Protein AF-0000000081974648 (afdb_homodimer)

Organism: Neovison vison (NCBI:txid452646)

Structure (mmCIF, N/CA/C/O backbone):
data_AF-0000000081974648-model_v1
#
loop_
_entity.id
_entity.type
_entity.pdbx_description
1 polymer Interleukin-11
#
loop_
_atom_site.group_PDB
_atom_site.id
_atom_site.type_symbol
_atom_site.label_atom_id
_atom_site.label_alt_id
_atom_site.label_comp_id
_atom_site.label_asym_id
_atom_site.label_entity_id
_atom_site.label_seq_id
_atom_site.pdbx_PDB_ins_code
_atom_site.Cartn_x
_atom_site.Cartn_y
_atom_site.Cartn_z
_atom_site.occupancy
_atom_site.B_iso_or_equiv
_atom_site.auth_seq_id
_atom_site.auth_comp_id
_atom_site.auth_asym_id
_atom_site.auth_atom_id
_atom_site.pdbx_PDB_model_num
ATOM 1 N N . MET A 1 1 ? -17.984 -25.859 6.559 1 29.23 1 MET A N 1
ATOM 2 C CA . MET A 1 1 ? -17.828 -25.078 5.34 1 29.23 1 MET A CA 1
ATOM 3 C C . MET A 1 1 ? -16.391 -25.141 4.828 1 29.23 1 MET A C 1
ATOM 5 O O . MET A 1 1 ? -15.445 -25 5.602 1 29.23 1 MET A O 1
ATOM 9 N N . SER A 1 2 ? -16.016 -25.656 3.754 1 32.78 2 SER A N 1
ATOM 10 C CA . SER A 1 2 ? -14.695 -26.031 3.273 1 32.78 2 SER A CA 1
ATOM 11 C C . SER A 1 2 ? -13.828 -24.797 3.051 1 32.78 2 SER A C 1
ATOM 13 O O . SER A 1 2 ? -14.344 -23.688 2.893 1 32.78 2 SER A O 1
ATOM 15 N N . ALA A 1 3 ? -12.547 -24.984 3.395 1 42.16 3 ALA A N 1
ATOM 16 C CA . ALA A 1 3 ? -11.586 -23.938 3.076 1 42.16 3 ALA A CA 1
ATOM 17 C C . ALA A 1 3 ? -11.859 -23.328 1.704 1 42.16 3 ALA A C 1
ATOM 19 O O . ALA A 1 3 ? -11.711 -22.125 1.511 1 42.16 3 ALA A O 1
ATOM 20 N N . GLY A 1 4 ? -12.305 -24.078 0.762 1 43.78 4 GLY A N 1
ATOM 21 C CA . GLY A 1 4 ? -12.773 -23.672 -0.554 1 43.78 4 GLY A CA 1
ATOM 22 C C . GLY A 1 4 ? -13.938 -22.703 -0.501 1 43.78 4 GLY A C 1
ATOM 23 O O . GLY A 1 4 ? -14.008 -21.766 -1.296 1 43.78 4 GLY A O 1
ATOM 24 N N . ALA A 1 5 ? -14.867 -23.156 0.298 1 47.41 5 ALA A N 1
ATOM 25 C CA . ALA A 1 5 ? -16.109 -22.391 0.454 1 47.41 5 ALA A CA 1
ATOM 26 C C . ALA A 1 5 ? -15.836 -21.047 1.115 1 47.41 5 ALA A C 1
ATOM 28 O O . ALA A 1 5 ? -16.391 -20.016 0.701 1 47.41 5 ALA A O 1
ATOM 29 N N . LEU A 1 6 ? -15.094 -21.016 2.174 1 45.75 6 LEU A N 1
ATOM 30 C CA . LEU A 1 6 ? -14.688 -19.781 2.848 1 45.75 6 LEU A CA 1
ATOM 31 C C . LEU A 1 6 ? -13.812 -18.922 1.939 1 45.75 6 LEU A C 1
ATOM 33 O O . LEU A 1 6 ? -13.844 -17.703 2.012 1 45.75 6 LEU A O 1
ATOM 37 N N . GLY A 1 7 ? -12.93 -19.625 1.046 1 50.66 7 GLY A N 1
ATOM 38 C CA . GLY A 1 7 ? -12.094 -19.047 0.01 1 50.66 7 GLY A CA 1
ATOM 39 C C . GLY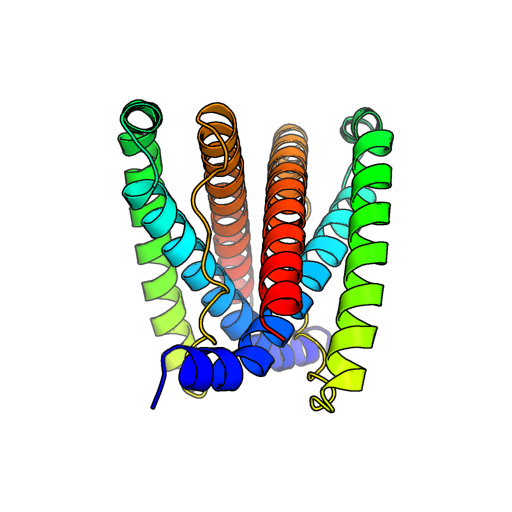 A 1 7 ? -12.883 -18.312 -1.054 1 50.66 7 GLY A C 1
ATOM 40 O O . GLY A 1 7 ? -12.484 -17.234 -1.501 1 50.66 7 GLY A O 1
ATOM 41 N N . ALA A 1 8 ? -13.938 -19.062 -1.44 1 53.38 8 ALA A N 1
ATOM 42 C CA . ALA A 1 8 ? -14.883 -18.531 -2.416 1 53.38 8 ALA A CA 1
ATOM 43 C C . ALA A 1 8 ? -15.633 -17.328 -1.853 1 53.38 8 ALA A C 1
ATOM 45 O O . ALA A 1 8 ? -15.953 -16.375 -2.586 1 53.38 8 ALA A O 1
ATOM 46 N N . LEU A 1 9 ? -16.109 -17.516 -0.583 1 53.91 9 LEU A N 1
ATOM 47 C CA . LEU A 1 9 ? -16.922 -16.484 0.032 1 53.91 9 LEU A CA 1
ATOM 48 C C . LEU A 1 9 ? -16.125 -15.203 0.243 1 53.91 9 LEU A C 1
ATOM 50 O O . LEU A 1 9 ? -16.688 -14.109 0.312 1 53.91 9 LEU A O 1
ATOM 54 N N . GLN A 1 10 ? -14.82 -15.562 0.129 1 66.88 10 GLN A N 1
ATOM 55 C CA . GLN A 1 10 ? -13.977 -14.422 0.463 1 66.88 10 GLN A CA 1
ATOM 56 C C . GLN A 1 10 ? -13.367 -13.805 -0.79 1 66.88 10 GLN A C 1
ATOM 58 O O . GLN A 1 10 ? -12.805 -12.703 -0.738 1 66.88 10 GLN A O 1
ATOM 63 N N . LEU A 1 11 ? -13.844 -14.43 -1.913 1 77.62 11 LEU A N 1
ATOM 64 C CA . LEU A 1 11 ? -13.172 -14.062 -3.154 1 77.62 11 LEU A CA 1
ATOM 65 C C . LEU A 1 11 ? -13.594 -12.672 -3.611 1 77.62 11 LEU A C 1
ATOM 67 O O . LEU A 1 11 ? -12.75 -11.844 -3.969 1 77.62 11 LEU A O 1
ATOM 71 N N . PRO A 1 12 ? -14.945 -12.383 -3.465 1 79.94 12 PRO A N 1
ATOM 72 C CA . PRO A 1 12 ? -15.328 -11.031 -3.873 1 79.94 12 PRO A CA 1
ATOM 73 C C . PRO A 1 12 ? -14.625 -9.945 -3.059 1 79.94 12 PRO A C 1
ATOM 75 O O . PRO A 1 12 ? -14.203 -8.93 -3.613 1 79.94 12 PRO A O 1
ATOM 78 N N . GLY A 1 13 ? -14.508 -10.211 -1.797 1 80.69 13 GLY A N 1
ATOM 79 C CA . GLY A 1 13 ? -13.82 -9.258 -0.943 1 80.69 13 GLY A CA 1
ATOM 80 C C . GLY A 1 13 ? -12.352 -9.102 -1.284 1 80.69 13 GLY A C 1
ATOM 81 O O . GLY A 1 13 ? -11.82 -7.988 -1.271 1 80.69 13 GLY A O 1
ATOM 82 N N . VAL A 1 14 ? -11.742 -10.156 -1.671 1 83 14 VAL A N 1
ATOM 83 C CA . VAL A 1 14 ? -10.32 -10.148 -2.004 1 83 14 VAL A CA 1
ATOM 84 C C . VAL A 1 14 ? -10.109 -9.414 -3.328 1 83 14 VAL A C 1
ATOM 86 O O . VAL A 1 14 ? -9.164 -8.633 -3.465 1 83 14 VAL A O 1
ATOM 89 N N . LEU A 1 15 ? -10.984 -9.664 -4.219 1 86.44 15 LEU A N 1
ATOM 90 C CA . LEU A 1 15 ? -10.852 -9.039 -5.531 1 86.44 15 LEU A CA 1
ATOM 91 C C . LEU A 1 15 ? -11.117 -7.543 -5.449 1 86.44 15 LEU A C 1
ATOM 93 O O . LEU A 1 15 ? -10.438 -6.75 -6.109 1 86.44 15 LEU A O 1
ATOM 97 N N . THR A 1 16 ? -11.977 -7.195 -4.613 1 85.5 16 THR A N 1
ATOM 98 C CA . THR A 1 16 ? -12.273 -5.781 -4.41 1 85.5 16 THR A CA 1
ATOM 99 C C . THR A 1 16 ? -11.109 -5.074 -3.73 1 85.5 16 THR A C 1
ATOM 101 O O . THR A 1 16 ? -10.758 -3.949 -4.098 1 85.5 16 THR A O 1
ATOM 104 N N . ARG A 1 17 ? -10.586 -5.766 -2.814 1 84.12 17 ARG A N 1
ATOM 105 C CA . ARG A 1 17 ? -9.43 -5.195 -2.135 1 84.12 17 ARG A CA 1
ATOM 106 C C . ARG A 1 17 ? -8.242 -5.066 -3.084 1 84.12 17 ARG A C 1
ATOM 108 O O . ARG A 1 17 ? -7.531 -4.062 -3.062 1 84.12 17 ARG A O 1
ATOM 115 N N . LEU A 1 18 ? -8.023 -6.039 -3.879 1 87 18 LEU A N 1
ATOM 116 C CA . LEU A 1 18 ? -6.941 -5.984 -4.852 1 87 18 LEU A CA 1
ATOM 117 C C . LEU A 1 18 ? -7.145 -4.828 -5.824 1 87 18 LEU A C 1
ATOM 119 O O . LEU A 1 18 ? -6.199 -4.102 -6.137 1 87 18 LEU A O 1
ATOM 123 N N . ARG A 1 19 ? -8.359 -4.676 -6.211 1 89.12 19 ARG A N 1
ATOM 124 C CA . ARG A 1 19 ? -8.656 -3.568 -7.109 1 89.12 19 ARG A CA 1
ATOM 125 C C . ARG A 1 19 ? -8.359 -2.229 -6.449 1 89.12 19 ARG A C 1
ATOM 127 O O . ARG A 1 19 ? -7.738 -1.354 -7.059 1 89.12 19 ARG A O 1
ATOM 134 N N . ALA A 1 20 ? -8.797 -2.117 -5.281 1 86.25 20 ALA A N 1
ATOM 135 C CA . ALA A 1 20 ? -8.562 -0.874 -4.551 1 86.25 20 ALA A CA 1
ATOM 136 C C . ALA A 1 20 ? -7.07 -0.611 -4.379 1 86.25 20 ALA A C 1
ATOM 138 O O . ALA A 1 20 ? -6.617 0.528 -4.512 1 86.25 20 ALA A O 1
ATOM 139 N N . ASP A 1 21 ? -6.367 -1.64 -4.07 1 86.5 21 ASP A N 1
ATOM 140 C CA . ASP A 1 21 ? -4.918 -1.509 -3.92 1 86.5 21 ASP A CA 1
ATOM 141 C C . ASP A 1 21 ? -4.266 -1.069 -5.227 1 86.5 21 ASP A C 1
ATOM 143 O O . ASP A 1 21 ? -3.414 -0.179 -5.234 1 86.5 21 ASP A O 1
ATOM 147 N N . LEU A 1 22 ? -4.684 -1.663 -6.297 1 91.88 22 LEU A N 1
ATOM 148 C CA . LEU A 1 22 ? -4.098 -1.33 -7.59 1 91.88 22 LEU A CA 1
ATOM 149 C C . LEU A 1 22 ? -4.43 0.106 -7.98 1 91.88 22 LEU A C 1
ATOM 151 O O . LEU A 1 22 ? -3.572 0.824 -8.5 1 91.88 22 LEU A O 1
ATOM 155 N N . PHE A 1 23 ? -5.633 0.537 -7.68 1 89.88 23 PHE A N 1
ATOM 156 C CA . PHE A 1 23 ? -5.996 1.918 -7.977 1 89.88 23 PHE A CA 1
ATOM 157 C C . PHE A 1 23 ? -5.23 2.883 -7.082 1 89.88 23 PHE A C 1
ATOM 159 O O . PHE A 1 23 ? -4.883 3.986 -7.504 1 89.88 23 PHE A O 1
ATOM 166 N N . SER A 1 24 ? -5.004 2.496 -5.852 1 87.88 24 SER A N 1
ATOM 167 C CA . SER A 1 24 ? -4.18 3.322 -4.977 1 87.88 24 SER A CA 1
ATOM 168 C C . SER A 1 24 ? -2.779 3.512 -5.551 1 87.88 24 SER A C 1
ATOM 170 O O . SER A 1 24 ? -2.244 4.621 -5.539 1 87.88 24 SER A O 1
ATOM 172 N N . TYR A 1 25 ? -2.207 2.416 -6.07 1 92.75 25 TYR A N 1
ATOM 173 C CA . 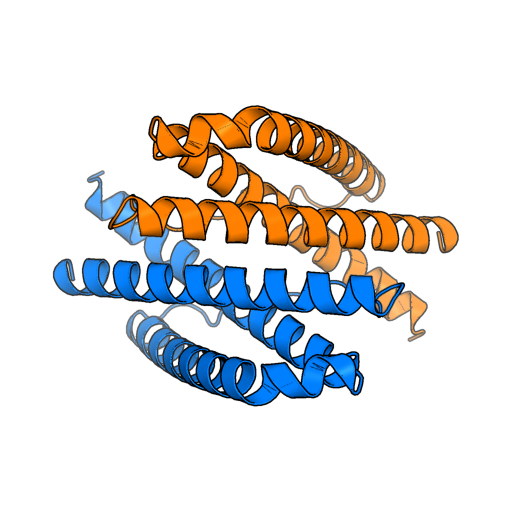TYR A 1 25 ? -0.885 2.521 -6.68 1 92.75 25 TYR A CA 1
ATOM 174 C C . TYR A 1 25 ? -0.929 3.389 -7.93 1 92.75 25 TYR A C 1
ATOM 176 O O . TYR A 1 25 ? 0.02 4.121 -8.219 1 92.75 25 TYR A O 1
ATOM 184 N N . LEU A 1 26 ? -1.975 3.305 -8.68 1 91.88 26 LEU A N 1
ATOM 185 C CA . LEU A 1 26 ? -2.117 4.16 -9.852 1 91.88 26 LEU A CA 1
ATOM 186 C C . LEU A 1 26 ? -2.08 5.633 -9.461 1 91.88 26 LEU A C 1
ATOM 188 O O . LEU A 1 26 ? -1.386 6.434 -10.094 1 91.88 26 LEU A O 1
ATOM 192 N N . ARG A 1 27 ? -2.779 5.895 -8.414 1 88.88 27 ARG A N 1
ATOM 193 C CA . ARG A 1 27 ? -2.791 7.266 -7.922 1 88.88 27 ARG A CA 1
ATOM 194 C C . ARG A 1 27 ? -1.402 7.691 -7.453 1 88.88 27 ARG A C 1
ATOM 196 O O . ARG A 1 27 ? -0.975 8.82 -7.707 1 88.88 27 ARG A O 1
ATOM 203 N N . HIS A 1 28 ? -0.729 6.812 -6.805 1 89.94 28 HIS A N 1
ATOM 204 C CA . HIS A 1 28 ? 0.604 7.117 -6.301 1 89.94 28 HIS A CA 1
ATOM 205 C C . HIS A 1 28 ? 1.589 7.34 -7.445 1 89.94 28 HIS A C 1
ATOM 207 O O . HIS A 1 28 ? 2.424 8.242 -7.383 1 89.94 28 HIS A O 1
ATOM 213 N N . VAL A 1 29 ? 1.538 6.52 -8.453 1 91.75 29 VAL A N 1
ATOM 214 C CA . VAL A 1 29 ? 2.42 6.668 -9.609 1 91.75 29 VAL A CA 1
ATOM 215 C C . VAL A 1 29 ? 2.15 8.008 -10.297 1 91.75 29 VAL A C 1
ATOM 217 O O . VAL A 1 29 ? 3.086 8.719 -10.672 1 91.75 29 VAL A O 1
ATOM 220 N N . GLN A 1 30 ? 0.873 8.359 -10.391 1 88.44 30 GLN A N 1
ATOM 221 C CA . GLN A 1 30 ? 0.509 9.641 -10.984 1 88.44 30 GLN A CA 1
ATOM 222 C C . GLN A 1 30 ? 1.019 10.805 -10.141 1 88.44 30 GLN A C 1
ATOM 224 O O . GLN A 1 30 ? 1.504 11.805 -10.68 1 88.44 30 GLN A O 1
ATOM 229 N N . TRP A 1 31 ? 0.845 10.648 -8.859 1 89.12 31 TRP A N 1
ATOM 230 C CA . TRP A 1 31 ? 1.349 11.648 -7.934 1 89.12 31 TRP A CA 1
ATOM 231 C C . TRP A 1 31 ? 2.857 11.82 -8.078 1 89.12 31 TRP A C 1
ATOM 233 O O . TRP A 1 31 ? 3.363 12.945 -8.109 1 89.12 31 TRP A O 1
ATOM 243 N N . LEU A 1 32 ? 3.6 10.727 -8.25 1 88.56 32 LEU A N 1
ATOM 244 C CA . LEU A 1 32 ? 5.051 10.773 -8.398 1 88.56 32 LEU A CA 1
ATOM 245 C C . LEU A 1 32 ? 5.441 11.5 -9.68 1 88.56 32 LEU A C 1
ATOM 247 O O . LEU A 1 32 ? 6.375 12.305 -9.68 1 88.56 32 LEU A O 1
ATOM 251 N N . ARG A 1 33 ? 4.711 11.203 -10.602 1 88.25 33 ARG A N 1
ATOM 252 C CA . ARG A 1 33 ? 5.02 11.828 -11.891 1 88.25 33 ARG A CA 1
ATOM 253 C C . ARG A 1 33 ? 4.785 13.328 -11.836 1 88.25 33 ARG A C 1
ATOM 255 O O . ARG A 1 33 ? 5.535 14.102 -12.438 1 88.25 33 ARG A O 1
ATOM 262 N N . ARG A 1 34 ? 3.777 13.664 -11.086 1 85.69 34 ARG A N 1
ATOM 263 C CA . ARG A 1 34 ? 3.436 15.078 -10.992 1 85.69 34 ARG A CA 1
ATOM 264 C C . ARG A 1 34 ? 4.387 15.805 -10.047 1 85.69 34 ARG A C 1
ATOM 266 O O . ARG A 1 34 ? 4.812 16.922 -10.328 1 85.69 34 ARG A O 1
ATOM 273 N N . ALA A 1 35 ? 4.66 15.148 -8.984 1 82.19 35 ALA A N 1
ATOM 274 C CA . ALA A 1 35 ? 5.438 15.797 -7.934 1 82.19 35 ALA A CA 1
ATOM 275 C C . ALA A 1 35 ? 6.934 15.609 -8.164 1 82.19 35 ALA A C 1
ATOM 277 O O . ALA A 1 35 ? 7.754 16.328 -7.59 1 82.19 35 ALA A O 1
ATOM 278 N N . GLY A 1 36 ? 7.102 14.57 -8.992 1 79.62 36 GLY A N 1
ATOM 279 C CA . GLY A 1 36 ? 8.508 14.242 -9.172 1 79.62 36 GLY A CA 1
ATOM 280 C C . GLY A 1 36 ? 9.227 15.219 -10.086 1 79.62 36 GLY A C 1
ATOM 281 O O . GLY A 1 36 ? 8.656 15.695 -11.07 1 79.62 36 GLY A O 1
ATOM 282 N N . GLY A 1 37 ? 10.133 15.953 -9.797 1 78.62 37 GLY A N 1
ATOM 283 C CA . GLY A 1 37 ? 11 16.828 -10.562 1 78.62 37 GLY A CA 1
ATOM 284 C C . GLY A 1 37 ? 12.055 16.078 -11.352 1 78.62 37 GLY A C 1
ATOM 285 O O . GLY A 1 37 ? 11.922 14.875 -11.594 1 78.62 37 GLY A O 1
ATOM 286 N N . PRO A 1 38 ? 12.969 16.734 -11.789 1 83.25 38 PRO A N 1
ATOM 287 C CA . PRO A 1 38 ? 14.062 16.203 -12.609 1 83.25 38 PRO A CA 1
ATOM 288 C C . PRO A 1 38 ? 14.734 14.984 -11.969 1 83.25 38 PRO A C 1
ATOM 290 O O . PRO A 1 38 ? 15.25 14.117 -12.672 1 83.25 38 PRO A O 1
ATOM 293 N N . SER A 1 39 ? 14.625 14.922 -10.656 1 82.44 39 SER A N 1
ATOM 294 C CA . SER A 1 39 ? 15.312 13.852 -9.93 1 82.44 39 SER A CA 1
ATOM 295 C C . SER A 1 39 ? 14.656 12.5 -10.195 1 82.44 39 SER A C 1
ATOM 297 O O . SER A 1 39 ? 15.289 11.453 -10.016 1 82.44 39 SER A O 1
ATOM 299 N N . LEU A 1 40 ? 13.484 12.508 -10.758 1 87.06 40 LEU A N 1
ATOM 300 C CA . LEU A 1 40 ? 12.773 11.25 -10.961 1 87.06 40 LEU A CA 1
ATOM 301 C C . LEU A 1 40 ? 12.758 10.859 -12.438 1 87.06 40 LEU A C 1
ATOM 303 O O . LEU A 1 40 ? 12.234 9.805 -12.797 1 87.06 40 LEU A O 1
ATOM 307 N N . ARG A 1 41 ? 13.352 11.688 -13.18 1 89.12 41 ARG A N 1
ATOM 308 C CA . ARG A 1 41 ? 13.391 11.406 -14.609 1 89.12 41 ARG A CA 1
ATOM 309 C C . ARG A 1 41 ? 14.062 10.062 -14.883 1 89.12 41 ARG A C 1
ATOM 311 O O . ARG A 1 41 ? 13.664 9.344 -15.805 1 89.12 41 ARG A O 1
ATOM 318 N N . THR A 1 42 ? 15.047 9.711 -14.07 1 90.19 42 THR A N 1
ATOM 319 C CA . THR A 1 42 ? 15.797 8.469 -14.266 1 90.19 42 THR A CA 1
ATOM 320 C C . THR A 1 42 ? 14.914 7.258 -13.969 1 90.19 42 THR A C 1
ATOM 322 O O . THR A 1 42 ? 15.227 6.145 -14.391 1 90.19 42 THR A O 1
ATOM 325 N N . LEU A 1 43 ? 13.797 7.434 -13.367 1 92.31 43 LEU A N 1
ATOM 326 C CA . LEU A 1 43 ? 12.938 6.328 -12.969 1 92.31 43 LEU A CA 1
ATOM 327 C C . LEU A 1 43 ? 11.789 6.148 -13.953 1 92.31 43 LEU A C 1
ATOM 329 O O . LEU A 1 43 ? 11.008 5.203 -13.836 1 92.31 43 LEU A O 1
ATOM 333 N N . GLU A 1 44 ? 11.758 6.988 -14.93 1 92.44 44 GLU A N 1
ATOM 334 C CA . GLU A 1 44 ? 10.609 7.027 -15.828 1 92.44 44 GLU A CA 1
ATOM 335 C C . GLU A 1 44 ? 10.453 5.703 -16.578 1 92.44 44 GLU A C 1
ATOM 337 O O . GLU A 1 44 ? 9.344 5.191 -16.719 1 92.44 44 GLU A O 1
ATOM 342 N N . PRO A 1 45 ? 11.586 5.105 -17.109 1 93.94 45 PRO A N 1
ATOM 343 C CA . PRO A 1 45 ? 11.406 3.82 -17.781 1 93.94 45 PRO A CA 1
ATOM 344 C C . PRO A 1 45 ? 10.812 2.75 -16.875 1 93.94 45 PRO A C 1
ATOM 346 O O . PRO A 1 45 ? 9.922 2.002 -17.281 1 93.94 45 PRO A O 1
ATOM 349 N N . GLU A 1 46 ? 11.266 2.691 -15.648 1 94.12 46 GLU A N 1
ATOM 350 C CA . GLU A 1 46 ? 10.75 1.725 -14.688 1 94.12 46 GLU A CA 1
ATOM 351 C C . GLU A 1 46 ? 9.297 2.023 -14.336 1 94.12 46 GLU A C 1
ATOM 353 O O . GLU A 1 46 ? 8.469 1.11 -14.258 1 94.12 46 GLU A O 1
ATOM 358 N N . LEU A 1 47 ? 8.992 3.227 -14.172 1 92.31 47 LEU A N 1
ATOM 359 C CA . LEU A 1 47 ? 7.629 3.656 -13.891 1 92.31 47 LEU A CA 1
ATOM 360 C C . LEU A 1 47 ? 6.691 3.27 -15.031 1 92.31 47 LEU A C 1
ATOM 362 O O . LEU A 1 47 ? 5.594 2.766 -14.789 1 92.31 47 LEU A O 1
ATOM 366 N N . GLY A 1 48 ? 7.156 3.533 -16.188 1 94.44 48 GLY A N 1
ATOM 367 C CA . GLY A 1 48 ? 6.367 3.186 -17.359 1 94.44 48 GLY A CA 1
ATOM 368 C C . GLY A 1 48 ? 6.102 1.697 -17.484 1 94.44 48 GLY A C 1
ATOM 369 O O . GLY A 1 48 ? 4.98 1.285 -17.781 1 94.44 48 GLY A O 1
ATOM 370 N N . ALA A 1 49 ? 7.09 0.87 -17.266 1 97.06 49 ALA A N 1
ATOM 371 C CA . ALA A 1 49 ? 6.945 -0.582 -17.359 1 97.06 49 ALA A CA 1
ATOM 372 C C . ALA A 1 49 ? 5.969 -1.097 -16.297 1 97.06 49 ALA A C 1
ATOM 374 O O . ALA A 1 49 ? 5.102 -1.919 -16.609 1 97.06 49 ALA A O 1
ATOM 375 N N . LEU A 1 50 ? 6.129 -0.563 -15.117 1 96.56 50 LEU A N 1
ATOM 376 C CA . LEU A 1 50 ? 5.266 -1.008 -14.031 1 96.56 50 LEU A CA 1
ATOM 377 C C . LEU A 1 50 ? 3.834 -0.534 -14.242 1 96.56 50 LEU A C 1
ATOM 379 O O . LEU A 1 50 ? 2.885 -1.256 -13.93 1 96.56 50 LEU A O 1
ATOM 383 N N . GLN A 1 51 ? 3.713 0.631 -14.758 1 95.69 51 GLN A N 1
ATOM 384 C CA . GLN A 1 51 ? 2.385 1.146 -15.07 1 95.69 51 GLN A CA 1
ATOM 385 C C . GLN A 1 51 ? 1.686 0.276 -16.109 1 95.69 51 GLN A C 1
ATOM 387 O O . GLN A 1 51 ? 0.486 0.012 -16 1 95.69 51 GLN A O 1
ATOM 392 N N . ALA A 1 52 ? 2.453 -0.081 -17.094 1 97.75 52 ALA A N 1
ATOM 393 C CA . ALA A 1 52 ? 1.883 -0.952 -18.109 1 97.75 52 ALA A CA 1
ATOM 394 C C . ALA A 1 52 ? 1.389 -2.262 -17.516 1 97.75 52 ALA A C 1
ATOM 396 O O . ALA A 1 52 ? 0.302 -2.738 -17.844 1 97.75 52 ALA A O 1
ATOM 397 N N . ARG A 1 53 ? 2.166 -2.848 -16.641 1 97.69 53 ARG A N 1
ATOM 398 C CA . ARG A 1 53 ? 1.784 -4.086 -15.961 1 97.69 53 ARG A CA 1
ATOM 399 C C . ARG A 1 53 ? 0.561 -3.871 -15.07 1 97.69 53 ARG A C 1
ATOM 401 O O . ARG A 1 53 ? -0.323 -4.727 -15.008 1 97.69 53 ARG A O 1
ATOM 408 N N . LEU A 1 54 ? 0.557 -2.797 -14.43 1 97.44 54 LEU A N 1
ATOM 409 C CA . LEU A 1 54 ? -0.563 -2.422 -13.57 1 97.44 54 LEU A CA 1
ATOM 410 C C . LEU A 1 54 ? -1.853 -2.312 -14.383 1 97.44 54 LEU A C 1
ATOM 412 O O . LEU A 1 54 ? -2.873 -2.896 -14.016 1 97.44 54 LEU A O 1
ATOM 416 N N . ASP A 1 55 ? -1.773 -1.635 -15.477 1 97 55 ASP A N 1
ATOM 417 C CA . ASP A 1 55 ? -2.934 -1.455 -16.344 1 97 55 ASP A CA 1
ATOM 418 C C . ASP A 1 55 ? -3.439 -2.797 -16.875 1 97 55 ASP A C 1
ATOM 420 O O . ASP A 1 55 ? -4.648 -3.037 -16.906 1 97 55 ASP A O 1
ATOM 424 N N . ARG A 1 56 ? -2.504 -3.582 -17.266 1 97.19 56 ARG A N 1
ATOM 425 C CA . ARG A 1 56 ? -2.871 -4.902 -17.781 1 97.19 56 ARG A CA 1
ATOM 426 C C . ARG A 1 56 ? -3.566 -5.723 -16.688 1 97.19 56 ARG A C 1
ATOM 428 O O . ARG A 1 56 ? -4.586 -6.363 -16.953 1 97.19 56 ARG A O 1
ATOM 435 N N . LEU A 1 57 ? -3.051 -5.684 -15.484 1 96.31 57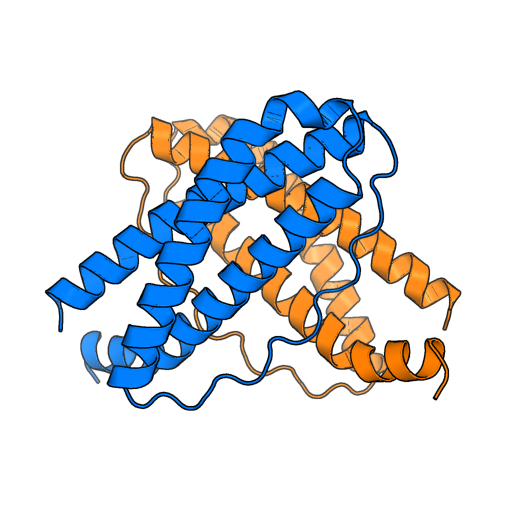 LEU A N 1
ATOM 436 C CA . LEU A 1 57 ? -3.637 -6.449 -14.391 1 96.31 57 LEU A CA 1
ATOM 437 C C . LEU A 1 57 ? -5.02 -5.914 -14.031 1 96.31 57 LEU A C 1
ATOM 439 O O . LEU A 1 57 ? -5.934 -6.688 -13.742 1 96.31 57 LEU A O 1
ATOM 443 N N . LEU A 1 58 ? -5.176 -4.609 -14.039 1 94.69 58 LEU A N 1
ATOM 444 C CA . LEU A 1 58 ? -6.469 -3.998 -13.75 1 94.69 58 LEU A CA 1
ATOM 445 C C . LEU A 1 58 ? -7.523 -4.441 -14.758 1 94.69 58 LEU A C 1
ATOM 447 O O . LEU A 1 58 ? -8.656 -4.738 -14.383 1 94.69 58 LEU A O 1
ATOM 451 N N . ARG A 1 59 ? -7.113 -4.465 -15.992 1 94.81 59 ARG A N 1
ATOM 452 C CA . ARG A 1 59 ? -8.031 -4.914 -17.031 1 94.81 59 ARG A CA 1
ATOM 453 C C . ARG A 1 59 ? -8.438 -6.367 -16.812 1 94.81 59 ARG A C 1
ATOM 455 O O . ARG A 1 59 ? -9.625 -6.707 -16.906 1 94.81 59 ARG A O 1
ATOM 462 N N . ARG A 1 60 ? -7.461 -7.219 -16.516 1 93.38 60 ARG A N 1
ATOM 463 C CA . ARG A 1 60 ? -7.73 -8.633 -16.266 1 93.38 60 ARG A CA 1
ATOM 464 C C . ARG A 1 60 ? -8.625 -8.805 -15.047 1 93.38 60 ARG A C 1
ATOM 466 O O . ARG A 1 60 ? -9.531 -9.641 -15.047 1 93.38 60 ARG A O 1
ATOM 473 N N . LEU A 1 61 ? -8.344 -8.078 -14.07 1 90.38 61 LEU A N 1
ATOM 474 C CA . LEU A 1 61 ? -9.133 -8.133 -12.844 1 90.38 61 LEU A CA 1
ATOM 475 C C . LEU A 1 61 ? -10.578 -7.711 -13.102 1 90.38 61 LEU A C 1
ATOM 477 O O . LEU A 1 61 ? -11.508 -8.336 -12.594 1 90.38 61 LEU A O 1
ATOM 481 N N . GLN A 1 62 ? -10.703 -6.664 -13.883 1 91.06 62 GLN A N 1
ATOM 482 C CA . GLN A 1 62 ? -12.031 -6.184 -14.234 1 91.06 62 GLN A CA 1
ATOM 483 C C . GLN A 1 62 ? -12.82 -7.246 -14.992 1 91.06 62 GLN A C 1
ATOM 485 O O . GLN A 1 62 ? -14.016 -7.434 -14.742 1 91.06 62 GLN A O 1
ATOM 490 N N . LEU A 1 63 ? -12.18 -7.883 -15.922 1 92.19 63 LEU A N 1
ATOM 491 C CA . LEU A 1 63 ? -12.828 -8.961 -16.672 1 92.19 63 LEU A CA 1
ATOM 492 C C . LEU A 1 63 ? -13.234 -10.094 -15.742 1 92.19 63 LEU A C 1
ATOM 494 O O . LEU A 1 63 ? -14.352 -10.609 -15.828 1 92.19 63 LEU A O 1
ATOM 498 N N . LEU A 1 64 ? -12.344 -10.484 -14.812 1 87.38 64 LEU A N 1
ATOM 499 C CA . LEU A 1 64 ? -12.625 -11.555 -13.867 1 87.38 64 LEU A CA 1
ATOM 500 C C . LEU A 1 64 ? -13.805 -11.188 -12.969 1 87.38 64 LEU A C 1
ATOM 502 O O . LEU A 1 64 ? -14.711 -12 -12.758 1 87.38 64 LEU A O 1
ATOM 506 N N . MET A 1 65 ? -13.781 -10.047 -12.5 1 88.88 65 MET A N 1
ATOM 507 C CA . MET A 1 65 ? -14.844 -9.602 -11.602 1 88.88 65 MET A CA 1
ATOM 508 C C . MET A 1 65 ? -16.188 -9.555 -12.336 1 88.88 65 MET A C 1
ATOM 510 O O . MET A 1 65 ? -17.234 -9.859 -11.75 1 88.88 65 MET A O 1
ATOM 514 N N . SER A 1 66 ? -16.203 -9.109 -13.594 1 90.44 66 SER A N 1
ATOM 515 C CA . SER A 1 66 ? -17.422 -9.102 -14.406 1 90.44 66 SER A CA 1
ATOM 516 C C . SER A 1 66 ? -17.953 -10.516 -14.617 1 90.44 66 SER A C 1
ATOM 518 O O . SER A 1 66 ? -19.156 -10.75 -14.547 1 90.44 66 SER A O 1
ATOM 520 N N . ARG A 1 67 ? -17.062 -11.453 -14.875 1 88 67 ARG A N 1
ATOM 521 C CA . ARG A 1 67 ? -17.438 -12.844 -15.086 1 88 67 ARG A CA 1
ATOM 522 C C . ARG A 1 67 ? -18.078 -13.43 -13.828 1 88 67 ARG A C 1
ATOM 524 O O . ARG A 1 67 ? -18.969 -14.281 -13.922 1 88 67 ARG A O 1
ATOM 531 N N . LEU A 1 68 ? -17.625 -13 -12.68 1 85.69 68 LEU A N 1
ATOM 532 C CA . LEU A 1 68 ? -18.141 -13.516 -11.414 1 85.69 68 LEU A CA 1
ATOM 533 C C . LEU A 1 68 ? -19.375 -12.742 -10.969 1 85.69 68 LEU A C 1
ATOM 535 O O . LEU A 1 68 ? -19.906 -13 -9.891 1 85.69 68 LEU A O 1
ATOM 539 N N . ALA A 1 69 ? -19.828 -11.773 -11.734 1 87.44 69 ALA A N 1
ATOM 540 C CA . ALA A 1 69 ? -21.031 -10.977 -11.477 1 87.44 69 ALA A CA 1
ATOM 541 C C . ALA A 1 69 ? -20.906 -10.242 -10.141 1 87.44 69 ALA A C 1
ATOM 543 O O . ALA A 1 69 ? -21.859 -10.219 -9.359 1 87.44 69 ALA A O 1
ATOM 544 N N . LEU A 1 70 ? -19.656 -9.922 -9.898 1 80.5 70 LEU A N 1
ATOM 545 C CA . LEU A 1 70 ? -19.484 -9.133 -8.68 1 80.5 70 LEU A CA 1
ATOM 546 C C . LEU A 1 70 ? -20.031 -7.719 -8.867 1 80.5 70 LEU A C 1
ATOM 548 O O . LEU A 1 70 ? -20.016 -7.18 -9.977 1 80.5 70 LEU A O 1
ATOM 552 N N . PRO A 1 71 ? -20.719 -7.324 -7.723 1 71.25 71 PRO A N 1
ATOM 553 C CA . PRO A 1 71 ? -21.219 -5.953 -7.859 1 71.25 71 PRO A CA 1
ATOM 554 C C . PRO A 1 71 ? -20.109 -4.953 -8.172 1 71.25 71 PRO A C 1
ATOM 556 O O . PRO A 1 71 ? -18.953 -5.172 -7.805 1 71.25 71 PRO A O 1
ATOM 559 N N . GLN A 1 72 ? -20.531 -4.059 -9.055 1 64.75 72 GLN A N 1
ATOM 560 C CA . GLN A 1 72 ? -19.562 -3.014 -9.359 1 64.75 72 GLN A CA 1
ATOM 561 C C . GLN A 1 72 ? -19.031 -2.363 -8.086 1 64.75 72 GLN A C 1
ATOM 563 O O . GLN A 1 72 ? -19.812 -1.96 -7.219 1 64.75 72 GLN A O 1
ATOM 568 N N . ALA A 1 73 ? -17.781 -2.738 -7.75 1 58.81 73 ALA A N 1
ATOM 569 C CA . ALA A 1 73 ? -17.203 -2.178 -6.535 1 58.81 73 ALA A CA 1
ATOM 570 C C . ALA A 1 73 ? -17.391 -0.665 -6.48 1 58.81 73 ALA A C 1
ATOM 572 O O . ALA A 1 73 ? -17.344 0.011 -7.508 1 58.81 73 ALA A O 1
ATOM 573 N N . PRO A 1 74 ? -17.938 -0.267 -5.312 1 57.47 74 PRO A N 1
ATOM 574 C CA . PRO A 1 74 ? -18 1.193 -5.223 1 57.47 74 PRO A CA 1
ATOM 575 C C . PRO A 1 74 ? -16.656 1.865 -5.5 1 57.47 74 PRO A C 1
ATOM 577 O O . PRO A 1 74 ? -15.609 1.252 -5.305 1 57.47 74 PRO A O 1
ATOM 580 N N . PRO A 1 75 ? -16.797 3.092 -6.184 1 56 75 PRO A N 1
ATOM 581 C CA . PRO A 1 75 ? -15.562 3.832 -6.426 1 56 75 PRO A CA 1
ATOM 582 C C . PRO A 1 75 ? -14.703 3.982 -5.168 1 56 75 PRO A C 1
ATOM 584 O O . PRO A 1 75 ? -15.242 4.125 -4.066 1 56 75 PRO A O 1
ATOM 587 N N . ASP A 1 76 ? -13.469 3.49 -5.328 1 56.72 76 ASP A N 1
ATOM 588 C CA . ASP A 1 76 ? -12.562 3.625 -4.188 1 56.72 76 ASP A CA 1
ATOM 589 C C . ASP A 1 76 ? -12.609 5.043 -3.621 1 56.72 76 ASP A C 1
ATOM 591 O O . ASP A 1 76 ? -12.625 6.02 -4.375 1 56.72 76 ASP A O 1
ATOM 595 N N . PRO A 1 77 ? -12.922 5.031 -2.314 1 56.03 77 PRO A N 1
ATOM 596 C CA . PRO A 1 77 ? -12.844 6.383 -1.755 1 56.03 77 PRO A CA 1
ATOM 597 C C . PRO A 1 77 ? -11.531 7.086 -2.098 1 56.03 77 PRO A C 1
ATOM 599 O O . PRO A 1 77 ? -10.508 6.43 -2.295 1 56.03 77 PRO A O 1
ATOM 602 N N . PRO A 1 78 ? -11.711 8.383 -2.371 1 55.44 78 PRO A N 1
ATOM 603 C CA . PRO A 1 78 ? -10.516 9.156 -2.707 1 55.44 78 PRO A CA 1
ATOM 604 C C . PRO A 1 78 ? -9.383 8.969 -1.696 1 55.44 78 PRO A C 1
ATOM 606 O O . PRO A 1 78 ? -9.641 8.906 -0.49 1 55.44 78 PRO A O 1
ATOM 609 N N . ALA A 1 79 ? -8.281 8.375 -2.148 1 60.28 79 ALA A N 1
ATOM 610 C CA . ALA A 1 79 ? -7.094 8.312 -1.308 1 60.28 79 ALA A CA 1
ATOM 611 C C . ALA A 1 79 ? -6.699 9.703 -0.81 1 60.28 79 ALA A C 1
ATOM 613 O O . ALA A 1 79 ? -6.961 10.703 -1.479 1 60.28 79 ALA A O 1
ATOM 614 N N . PRO A 1 80 ? -6.32 9.719 0.512 1 58.06 80 PRO A N 1
ATOM 615 C CA . PRO A 1 80 ? -5.871 11.031 0.981 1 58.06 80 PRO A CA 1
ATOM 616 C C . PRO A 1 80 ? -4.871 11.688 0.031 1 58.06 80 PRO A C 1
ATOM 618 O O . PRO A 1 80 ? -4.09 10.992 -0.625 1 58.06 80 PRO A O 1
ATOM 621 N N . PRO A 1 81 ? -5.184 12.961 -0.146 1 60.28 81 PRO A N 1
ATOM 622 C CA . PRO A 1 81 ? -4.238 13.688 -1.001 1 60.28 81 PRO A CA 1
ATOM 623 C C . PRO A 1 81 ? -2.783 13.469 -0.59 1 60.28 81 PRO A C 1
ATOM 625 O O . PRO A 1 81 ? -2.477 13.406 0.603 1 60.28 81 PRO A O 1
ATOM 628 N N . LEU A 1 82 ? -2.002 13.031 -1.546 1 73.19 82 LEU A N 1
ATOM 629 C CA . LEU A 1 82 ? -0.569 12.883 -1.317 1 73.19 82 LEU A CA 1
ATOM 630 C C . LEU A 1 82 ? 0.14 14.227 -1.425 1 73.19 82 LEU A C 1
ATOM 632 O O . LEU A 1 82 ? 0.047 14.898 -2.453 1 73.19 82 LEU A O 1
ATOM 636 N N . ALA A 1 83 ? 0.607 14.7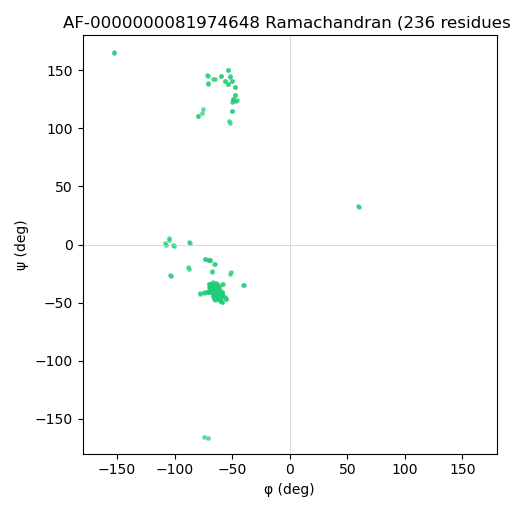03 -0.325 1 74.94 83 ALA A N 1
ATOM 637 C CA . ALA A 1 83 ? 1.357 15.953 -0.34 1 74.94 83 ALA A CA 1
ATOM 638 C C . ALA A 1 83 ? 2.721 15.766 -1 1 74.94 83 ALA A C 1
ATOM 640 O O . ALA A 1 83 ? 3.295 14.68 -0.957 1 74.94 83 ALA A O 1
ATOM 641 N N . PRO A 1 84 ? 3.078 16.844 -1.681 1 77 84 PRO A N 1
ATOM 642 C CA . PRO A 1 84 ? 4.426 16.734 -2.24 1 77 84 PRO A CA 1
ATOM 643 C C . PRO A 1 84 ? 5.477 16.375 -1.19 1 77 84 PRO A C 1
ATOM 645 O O . PRO A 1 84 ? 5.309 16.703 -0.011 1 77 84 PRO A O 1
ATOM 648 N N . PRO A 1 85 ? 6.453 15.703 -1.662 1 76.19 85 PRO A N 1
ATOM 649 C CA . PRO A 1 85 ? 7.531 15.391 -0.718 1 76.19 85 PRO A CA 1
ATOM 650 C C . PRO A 1 85 ? 8.18 16.641 -0.136 1 76.19 85 PRO A C 1
ATOM 652 O O . PRO A 1 85 ? 8.25 17.672 -0.808 1 76.19 85 PRO A O 1
ATOM 655 N N . ALA A 1 86 ? 8.531 16.484 1.075 1 75.88 86 ALA A N 1
ATOM 656 C CA . ALA A 1 86 ? 9.094 17.625 1.789 1 75.88 86 ALA A CA 1
ATOM 657 C C . ALA A 1 86 ? 10.453 18.016 1.209 1 75.88 86 ALA A C 1
ATOM 659 O O . ALA A 1 86 ? 10.906 19.156 1.387 1 75.88 86 ALA A O 1
ATOM 660 N N . SER A 1 87 ? 11.102 17.078 0.566 1 83.44 87 SER A N 1
ATOM 661 C CA . SER A 1 87 ? 12.422 17.312 0 1 83.44 87 SER A CA 1
ATOM 662 C C . SER A 1 87 ? 12.688 16.406 -1.199 1 83.44 87 SER A C 1
ATOM 664 O O . SER A 1 87 ? 11.922 15.469 -1.454 1 83.44 87 SER A O 1
ATOM 666 N N . ALA A 1 88 ? 13.773 16.828 -1.909 1 84 88 ALA A N 1
ATOM 667 C CA . ALA A 1 88 ? 14.172 15.984 -3.033 1 84 88 ALA A CA 1
ATOM 668 C C . ALA A 1 88 ? 14.445 14.555 -2.576 1 84 88 ALA A C 1
ATOM 670 O O . ALA A 1 88 ? 14.047 13.594 -3.244 1 84 88 ALA A O 1
ATOM 671 N N . TRP A 1 89 ? 15.156 14.453 -1.51 1 87.69 89 TRP A N 1
ATOM 672 C CA . TRP A 1 89 ? 15.469 13.141 -0.956 1 87.69 89 TRP A CA 1
ATOM 673 C C . TRP A 1 89 ? 14.195 12.406 -0.547 1 87.69 89 TRP A C 1
ATOM 675 O O . TRP A 1 89 ? 14.078 11.195 -0.756 1 87.69 89 TRP A O 1
ATOM 685 N N . GLY A 1 90 ? 13.258 13.203 -0.046 1 86.31 90 GLY A N 1
ATOM 686 C CA . GLY A 1 90 ? 11.953 12.641 0.285 1 86.31 90 GLY A CA 1
ATOM 687 C C . GLY A 1 90 ? 11.203 12.117 -0.925 1 86.31 90 GLY A C 1
ATOM 688 O O . GLY A 1 90 ? 10.539 11.086 -0.849 1 86.31 90 GLY A O 1
ATOM 689 N N . GLY A 1 91 ? 11.367 12.789 -1.964 1 88.19 91 GLY A N 1
ATOM 690 C CA . GLY A 1 91 ? 10.758 12.359 -3.209 1 88.19 91 GLY A CA 1
ATOM 691 C C . GLY A 1 91 ? 11.359 11.07 -3.75 1 88.19 91 GLY A C 1
ATOM 692 O O . GLY A 1 91 ? 10.641 10.195 -4.234 1 88.19 91 GLY A O 1
ATOM 693 N N . ILE A 1 92 ? 12.633 10.953 -3.6 1 89.88 92 ILE A N 1
ATOM 694 C CA . ILE A 1 92 ? 13.344 9.773 -4.074 1 89.88 92 ILE A CA 1
ATOM 695 C C . ILE A 1 92 ? 12.969 8.562 -3.215 1 89.88 92 ILE A C 1
ATOM 697 O O . ILE A 1 92 ? 12.711 7.48 -3.738 1 89.88 92 ILE A O 1
ATOM 701 N N . ARG A 1 93 ? 12.875 8.852 -2.01 1 88.19 93 ARG A N 1
ATOM 702 C CA . ARG A 1 93 ? 12.492 7.777 -1.098 1 88.19 93 ARG A CA 1
ATOM 703 C C . ARG A 1 93 ? 11.062 7.312 -1.371 1 88.19 93 ARG A C 1
ATOM 705 O O . ARG A 1 93 ? 10.781 6.109 -1.366 1 88.19 93 ARG A O 1
ATOM 712 N N . ALA A 1 94 ? 10.242 8.258 -1.62 1 91.5 94 ALA A N 1
ATOM 713 C CA . ALA A 1 94 ? 8.859 7.926 -1.958 1 91.5 94 ALA A CA 1
ATOM 714 C C . ALA A 1 94 ? 8.789 7.125 -3.258 1 91.5 94 ALA A C 1
ATOM 716 O O . ALA A 1 94 ? 8.031 6.16 -3.359 1 91.5 94 ALA A O 1
ATOM 717 N N . ALA A 1 95 ? 9.602 7.477 -4.156 1 93.19 95 ALA A N 1
ATOM 718 C CA . ALA A 1 95 ? 9.609 6.781 -5.441 1 93.19 95 ALA A CA 1
ATOM 719 C C . ALA A 1 95 ? 10.039 5.324 -5.273 1 93.19 95 ALA A C 1
ATOM 721 O O . ALA A 1 95 ? 9.391 4.418 -5.805 1 93.19 95 ALA A O 1
ATOM 722 N N . HIS A 1 96 ? 11.031 5.141 -4.539 1 91.69 96 HIS A N 1
ATOM 723 C CA . HIS A 1 96 ? 11.523 3.779 -4.344 1 91.69 96 HIS A CA 1
ATOM 724 C C . HIS A 1 96 ? 10.508 2.938 -3.578 1 91.69 96 HIS A C 1
ATOM 726 O O . HIS A 1 96 ? 10.312 1.759 -3.885 1 91.69 96 HIS A O 1
ATOM 732 N N . ALA A 1 97 ? 9.898 3.51 -2.621 1 93.62 97 ALA A N 1
ATOM 733 C CA . ALA A 1 97 ? 8.898 2.785 -1.848 1 93.62 97 ALA A CA 1
ATOM 734 C C . ALA A 1 97 ? 7.691 2.424 -2.715 1 93.62 97 ALA A C 1
ATOM 736 O O . ALA A 1 97 ? 7.207 1.292 -2.67 1 93.62 97 ALA A O 1
ATOM 737 N N . ILE A 1 98 ? 7.227 3.328 -3.486 1 93.75 98 ILE A N 1
ATOM 738 C CA . ILE A 1 98 ? 6.062 3.113 -4.336 1 93.75 98 ILE A CA 1
ATOM 739 C C . ILE A 1 98 ? 6.379 2.064 -5.395 1 93.75 98 ILE A C 1
ATOM 741 O O . ILE A 1 98 ? 5.609 1.124 -5.602 1 93.75 98 ILE A O 1
ATOM 745 N N . LEU A 1 99 ? 7.551 2.197 -6.004 1 95 99 LEU A N 1
ATOM 746 C CA . LEU A 1 99 ? 7.934 1.259 -7.055 1 95 99 LEU A CA 1
ATOM 747 C C . LEU A 1 99 ? 8.148 -0.138 -6.48 1 95 99 LEU A C 1
ATOM 749 O O . LEU A 1 99 ? 7.695 -1.128 -7.062 1 95 99 LEU A O 1
ATOM 753 N N . GLY A 1 100 ? 8.828 -0.146 -5.367 1 93.69 100 GLY A N 1
ATOM 754 C CA . GLY A 1 100 ? 9.008 -1.431 -4.707 1 93.69 100 GLY A CA 1
ATOM 755 C C . GLY A 1 100 ? 7.703 -2.084 -4.305 1 93.69 100 GLY A C 1
ATOM 756 O O . GLY A 1 100 ? 7.5 -3.277 -4.539 1 93.69 100 GLY A O 1
ATOM 757 N N . GLY A 1 101 ? 6.848 -1.339 -3.713 1 93.75 101 GLY A N 1
ATOM 758 C CA . GLY A 1 101 ? 5.543 -1.854 -3.326 1 93.75 101 GLY A CA 1
ATOM 759 C C . GLY A 1 101 ? 4.707 -2.303 -4.508 1 93.75 101 GLY A C 1
ATOM 760 O O . GLY A 1 101 ? 4.043 -3.34 -4.445 1 93.75 101 GLY A O 1
ATOM 761 N N . LEU A 1 102 ? 4.762 -1.521 -5.5 1 95.12 102 LEU A N 1
ATOM 762 C CA . LEU A 1 102 ? 4.012 -1.872 -6.699 1 95.12 102 LEU A CA 1
ATOM 763 C C . LEU A 1 102 ? 4.527 -3.174 -7.305 1 95.12 102 LEU A C 1
ATOM 765 O O . LEU A 1 102 ? 3.742 -4.051 -7.664 1 95.12 102 LEU A O 1
ATOM 769 N N . HIS A 1 103 ? 5.84 -3.277 -7.422 1 94.06 103 HIS A N 1
ATOM 770 C CA . HIS A 1 103 ? 6.43 -4.508 -7.93 1 94.06 103 HIS A CA 1
ATOM 771 C C . HIS A 1 103 ? 5.973 -5.715 -7.117 1 94.06 103 HIS A C 1
ATOM 773 O O . HIS A 1 103 ? 5.531 -6.719 -7.684 1 94.06 103 HIS A O 1
ATOM 779 N N . LEU A 1 104 ? 6.016 -5.617 -5.863 1 89.88 104 LEU A N 1
ATOM 780 C CA . LEU A 1 104 ? 5.637 -6.707 -4.973 1 89.88 104 LEU A CA 1
ATOM 781 C C . LEU A 1 104 ? 4.156 -7.051 -5.133 1 89.88 104 LEU A C 1
ATOM 783 O O . LEU A 1 104 ? 3.797 -8.227 -5.238 1 89.88 104 LEU A O 1
ATOM 787 N N . THR A 1 105 ? 3.35 -6.012 -5.152 1 91.31 105 THR A N 1
ATOM 788 C CA . THR A 1 105 ? 1.91 -6.223 -5.266 1 91.31 105 THR A CA 1
ATOM 789 C C . THR A 1 105 ? 1.566 -6.906 -6.586 1 91.31 105 THR A C 1
ATOM 791 O O . THR A 1 105 ? 0.731 -7.812 -6.621 1 91.31 105 THR A O 1
ATOM 794 N N . LEU A 1 106 ? 2.213 -6.473 -7.594 1 92.88 106 LEU A N 1
ATOM 795 C CA . LEU A 1 106 ? 1.95 -7.062 -8.906 1 92.88 106 LEU A CA 1
ATOM 796 C C . LEU A 1 106 ? 2.373 -8.523 -8.938 1 92.88 106 LEU A C 1
ATOM 798 O O . LEU A 1 106 ? 1.646 -9.375 -9.453 1 92.88 106 LEU A O 1
ATOM 802 N N . ASP A 1 107 ? 3.512 -8.836 -8.406 1 88.06 107 ASP A N 1
ATOM 803 C CA . ASP A 1 107 ? 3.984 -10.219 -8.359 1 88.06 107 ASP A CA 1
ATOM 804 C C . ASP A 1 107 ? 3.039 -11.094 -7.539 1 88.06 107 ASP A C 1
ATOM 806 O O . ASP A 1 107 ? 2.678 -12.195 -7.965 1 88.06 107 ASP A O 1
ATOM 810 N N . TRP A 1 108 ? 2.629 -10.555 -6.414 1 85.81 108 TRP A N 1
ATOM 811 C CA . TRP A 1 108 ? 1.714 -11.281 -5.543 1 85.81 108 TRP A CA 1
ATOM 812 C C . TRP A 1 108 ? 0.355 -11.469 -6.211 1 85.81 108 TRP A C 1
ATOM 814 O O . TRP A 1 108 ? -0.259 -12.531 -6.102 1 85.81 108 TRP A O 1
ATOM 824 N N . ALA A 1 109 ? -0.056 -10.43 -6.824 1 89.69 109 ALA A N 1
ATOM 825 C CA . ALA A 1 109 ? -1.367 -10.484 -7.465 1 89.69 109 ALA A CA 1
ATOM 826 C C . ALA A 1 109 ? -1.388 -11.523 -8.586 1 89.69 109 ALA A C 1
ATOM 828 O O . ALA A 1 109 ? -2.334 -12.305 -8.695 1 89.69 109 ALA A O 1
ATOM 829 N N . VAL A 1 110 ? -0.405 -11.555 -9.359 1 88 110 VAL A N 1
ATOM 830 C CA . VAL A 1 110 ? -0.332 -12.5 -10.477 1 88 110 VAL A CA 1
ATOM 831 C C . VAL A 1 110 ? -0.279 -13.93 -9.938 1 88 110 VAL A C 1
ATOM 833 O O . VAL A 1 110 ? -0.985 -14.812 -10.43 1 88 110 VAL A O 1
ATOM 836 N N . ARG A 1 111 ? 0.469 -14.07 -8.922 1 83.19 111 ARG A N 1
ATOM 837 C CA . ARG A 1 111 ? 0.576 -15.398 -8.328 1 83.19 111 ARG A CA 1
ATOM 838 C C . ARG A 1 111 ? -0.749 -15.836 -7.715 1 83.19 111 ARG A C 1
ATOM 840 O O . ARG A 1 111 ? -1.159 -16.984 -7.859 1 83.19 111 ARG A O 1
ATOM 847 N N . GLY A 1 112 ? -1.386 -14.922 -7.109 1 82 112 GLY A N 1
ATOM 848 C CA . GLY A 1 112 ? -2.688 -15.234 -6.539 1 82 112 GLY A CA 1
ATOM 849 C C . GLY A 1 112 ? -3.736 -15.555 -7.586 1 82 112 GLY A C 1
ATOM 850 O O . GLY A 1 112 ? -4.508 -16.5 -7.43 1 82 112 GLY A O 1
ATOM 851 N N . LEU A 1 113 ? -3.762 -14.844 -8.609 1 82.44 113 LEU A N 1
ATOM 852 C CA . LEU A 1 113 ? -4.738 -15.055 -9.672 1 82.44 113 LEU A CA 1
ATOM 853 C C . LEU A 1 113 ? -4.484 -16.391 -10.383 1 82.44 113 LEU A C 1
ATOM 855 O O . LEU A 1 113 ? -5.43 -17.078 -10.773 1 82.44 113 LEU A O 1
ATOM 859 N N . LEU A 1 114 ? -3.225 -16.75 -10.453 1 81.88 114 LEU A N 1
ATOM 860 C CA . LEU A 1 114 ? -2.885 -18.031 -11.07 1 81.88 114 LEU A CA 1
ATOM 861 C C . LEU A 1 114 ? -3.357 -19.188 -10.195 1 81.88 114 LEU A C 1
ATOM 863 O O . LEU A 1 114 ? -3.857 -20.188 -10.711 1 81.88 114 LEU A O 1
ATOM 867 N N . LEU A 1 115 ? -3.256 -18.953 -8.93 1 75.62 115 LEU A N 1
ATOM 868 C CA . LEU A 1 115 ? -3.711 -20 -8.008 1 75.62 115 LEU A CA 1
ATOM 869 C C . LEU A 1 115 ? -5.23 -20.141 -8.055 1 75.62 115 LEU A C 1
ATOM 871 O O . LEU A 1 115 ? -5.758 -21.234 -7.945 1 75.62 115 LEU A O 1
ATOM 875 N N . LEU A 1 116 ? -5.906 -19.078 -8.227 1 73.81 116 LEU A N 1
ATOM 876 C CA . LEU A 1 116 ? -7.363 -19.109 -8.312 1 73.81 116 LEU A CA 1
ATOM 877 C C . LEU A 1 116 ? -7.816 -19.781 -9.602 1 73.81 116 LEU A C 1
ATOM 879 O O . LEU A 1 116 ? -8.805 -20.531 -9.609 1 73.81 116 LEU A O 1
ATOM 883 N N . LYS A 1 117 ? -7.121 -19.531 -10.602 1 75.56 117 LYS A N 1
ATOM 884 C CA . LYS A 1 117 ? -7.453 -20.141 -11.883 1 75.56 117 LYS A CA 1
ATOM 885 C C . LYS A 1 117 ? -7.258 -21.656 -11.836 1 75.56 117 LYS A C 1
ATOM 887 O O . LYS A 1 117 ? -8.047 -22.406 -12.406 1 75.56 117 LYS A O 1
ATOM 892 N N . THR A 1 118 ? -6.266 -22 -11.133 1 68.88 118 THR A N 1
ATOM 893 C CA . THR A 1 118 ? -5.992 -23.422 -11.031 1 68.88 118 THR A CA 1
ATOM 894 C C . THR A 1 118 ? -7.012 -24.109 -10.125 1 68.88 118 THR A C 1
ATOM 896 O O . THR A 1 118 ? -7.16 -25.328 -10.164 1 68.88 118 THR A O 1
ATOM 899 N N . ARG A 1 119 ? -7.742 -23.297 -9.438 1 62.78 119 ARG A N 1
ATOM 900 C CA . ARG A 1 119 ? -8.719 -23.859 -8.516 1 62.78 119 ARG A CA 1
ATOM 901 C C . ARG A 1 119 ? -10.133 -23.766 -9.086 1 62.78 119 ARG A C 1
ATOM 903 O O . ARG A 1 119 ? -11.07 -24.344 -8.523 1 62.78 119 ARG A O 1
ATOM 910 N N . LEU A 1 120 ? -10.289 -22.828 -9.883 1 54.62 120 LEU A N 1
ATOM 911 C CA . LEU A 1 120 ? -11.586 -22.703 -10.531 1 54.62 120 LEU A CA 1
ATOM 912 C C . LEU A 1 120 ? -11.664 -23.609 -11.758 1 54.62 120 LEU A C 1
ATOM 914 O O . LEU A 1 120 ? -10.648 -23.875 -12.398 1 54.62 120 LEU A O 1
ATOM 918 N N . MET B 1 1 ? -20.141 24.312 -2.887 1 29.17 1 MET B N 1
ATOM 919 C CA . MET B 1 1 ? -19.703 23.547 -1.723 1 29.17 1 MET B CA 1
ATOM 920 C C . MET B 1 1 ? -18.203 23.688 -1.496 1 29.17 1 MET B C 1
ATOM 922 O O . MET B 1 1 ? -17.422 23.578 -2.438 1 29.17 1 MET B O 1
ATOM 926 N N . SER B 1 2 ? -17.656 24.25 -0.508 1 33.25 2 SER B N 1
ATOM 927 C CA . SER B 1 2 ? -16.281 24.688 -0.285 1 33.25 2 SER B CA 1
ATOM 928 C C . SER B 1 2 ? -15.328 23.5 -0.247 1 33.25 2 SER B C 1
ATOM 930 O O . SER B 1 2 ? -15.734 22.359 0.016 1 33.25 2 SER B O 1
ATOM 932 N N . ALA B 1 3 ? -14.172 23.766 -0.815 1 41.94 3 ALA B N 1
ATOM 933 C CA . ALA B 1 3 ? -13.109 22.766 -0.71 1 41.94 3 ALA B CA 1
ATOM 934 C C . ALA B 1 3 ? -13.078 22.141 0.681 1 41.94 3 ALA B C 1
ATOM 936 O O . ALA B 1 3 ? -12.797 20.938 0.826 1 41.94 3 ALA B O 1
ATOM 937 N N . GLY B 1 4 ? -13.367 22.844 1.713 1 44.28 4 GLY B N 1
ATOM 938 C CA . GLY B 1 4 ? -13.547 22.406 3.09 1 44.28 4 GLY B CA 1
ATOM 939 C C . GLY B 1 4 ? -14.641 21.375 3.25 1 44.28 4 GLY B C 1
ATOM 940 O O . GLY B 1 4 ? -14.5 20.422 4.016 1 44.28 4 GLY B O 1
ATOM 941 N N . ALA B 1 5 ? -15.719 21.766 2.656 1 47.25 5 ALA B N 1
ATOM 942 C CA . ALA B 1 5 ? -16.922 20.938 2.732 1 47.25 5 ALA B CA 1
ATOM 943 C C . ALA B 1 5 ? -16.719 19.594 2.014 1 47.25 5 ALA B C 1
ATOM 945 O O . ALA B 1 5 ? -17.125 18.547 2.51 1 47.25 5 ALA B O 1
ATOM 946 N N . LEU B 1 6 ? -16.188 19.609 0.833 1 45.5 6 LEU B N 1
ATOM 947 C CA . LEU B 1 6 ? -15.867 18.406 0.075 1 45.5 6 LEU B CA 1
ATOM 948 C C . LEU B 1 6 ? -14.789 17.594 0.784 1 45.5 6 LEU B C 1
ATOM 950 O O . LEU B 1 6 ? -14.781 16.359 0.708 1 45.5 6 LEU B O 1
ATOM 954 N N . GLY B 1 7 ? -13.781 18.328 1.496 1 50.69 7 GLY B N 1
ATOM 955 C CA . GLY B 1 7 ? -12.742 17.781 2.354 1 50.69 7 GLY B CA 1
ATOM 956 C C . GLY B 1 7 ? -13.297 17.016 3.537 1 50.69 7 GLY B C 1
ATOM 957 O O . GLY B 1 7 ? -12.781 15.945 3.887 1 50.69 7 GLY B O 1
ATOM 958 N N . ALA B 1 8 ? -14.289 17.688 4.121 1 53.56 8 ALA B N 1
ATOM 959 C CA . ALA B 1 8 ? -15.008 17.125 5.258 1 53.56 8 ALA B CA 1
ATOM 960 C C . ALA B 1 8 ? -15.805 15.883 4.836 1 53.56 8 ALA B C 1
ATOM 962 O O . ALA B 1 8 ? -15.938 14.93 5.609 1 53.56 8 ALA B O 1
ATOM 963 N N . LEU B 1 9 ? -16.5 16.047 3.676 1 53.97 9 LEU B N 1
ATOM 964 C CA . LEU B 1 9 ? -17.391 14.984 3.229 1 53.97 9 LEU B CA 1
ATOM 965 C C . LEU B 1 9 ? -16.594 13.734 2.863 1 53.97 9 LEU B C 1
ATOM 967 O O . LEU B 1 9 ? -17.141 12.625 2.908 1 53.97 9 LEU B O 1
ATOM 971 N N . GLN 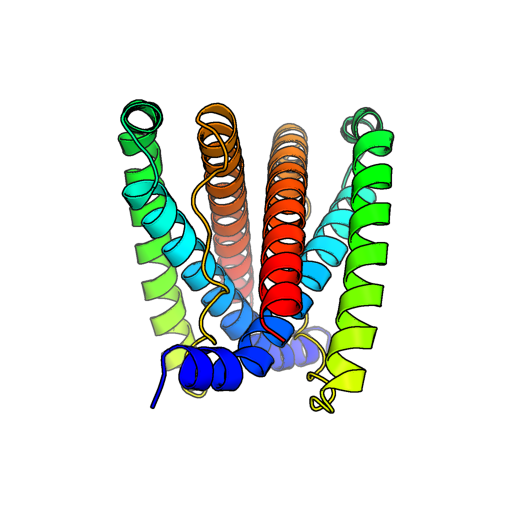B 1 10 ? -15.328 14.156 2.717 1 66 10 GLN B N 1
ATOM 972 C CA . GLN B 1 10 ? -14.531 13.031 2.23 1 66 10 GLN B CA 1
ATOM 973 C C . GLN B 1 10 ? -13.656 12.453 3.338 1 66 10 GLN B C 1
ATOM 975 O O . GLN B 1 10 ? -13.062 11.383 3.174 1 66 10 GLN B O 1
ATOM 980 N N . LEU B 1 11 ? -13.938 13.055 4.52 1 77.25 11 LEU B N 1
ATOM 981 C CA . LEU B 1 11 ? -13.023 12.727 5.609 1 77.25 11 LEU B CA 1
ATOM 982 C C . LEU B 1 11 ? -13.273 11.312 6.129 1 77.25 11 LEU B C 1
ATOM 984 O O . LEU B 1 11 ? -12.328 10.539 6.309 1 77.25 11 LEU B O 1
ATOM 988 N N . PRO B 1 12 ? -14.602 10.953 6.25 1 79.81 12 PRO B N 1
ATOM 989 C CA . PRO B 1 12 ? -14.828 9.578 6.715 1 79.81 12 PRO B CA 1
ATOM 990 C C . PRO B 1 12 ? -14.242 8.531 5.77 1 79.81 12 PRO B C 1
ATOM 992 O O . PRO B 1 12 ? -13.664 7.539 6.219 1 79.81 12 PRO B O 1
ATOM 995 N N . GLY B 1 13 ? -14.383 8.805 4.512 1 80.62 13 GLY B N 1
ATOM 996 C CA . GLY B 1 13 ? -13.828 7.887 3.529 1 80.62 13 GLY B CA 1
ATOM 997 C C . GLY B 1 13 ? -12.312 7.812 3.574 1 80.62 13 GLY B C 1
ATOM 998 O O . GLY B 1 13 ? -11.734 6.727 3.449 1 80.62 13 GLY B O 1
ATOM 999 N N . VAL B 1 14 ? -11.711 8.906 3.836 1 82.88 14 VAL B N 1
ATOM 1000 C CA . VAL B 1 14 ? -10.25 8.977 3.881 1 82.88 14 VAL B CA 1
ATOM 1001 C C . VAL B 1 14 ? -9.742 8.258 5.129 1 82.88 14 VAL B C 1
ATOM 1003 O O . VAL B 1 14 ? -8.75 7.527 5.074 1 82.88 14 VAL B O 1
ATOM 1006 N N . LEU B 1 15 ? -10.43 8.469 6.18 1 86.38 15 LEU B N 1
ATOM 1007 C CA . LEU B 1 15 ? -10.008 7.863 7.441 1 86.38 15 LEU B CA 1
ATOM 1008 C C . LEU B 1 15 ? -10.203 6.352 7.406 1 86.38 15 LEU B C 1
ATOM 1010 O O . LEU B 1 15 ? -9.359 5.602 7.91 1 86.38 15 LEU B O 1
ATOM 1014 N N . THR B 1 16 ? -11.18 5.957 6.75 1 85.56 16 THR B N 1
ATOM 1015 C CA . THR B 1 16 ? -11.438 4.527 6.605 1 85.56 16 THR B CA 1
ATOM 1016 C C . THR B 1 16 ? -10.391 3.879 5.703 1 85.56 16 THR B C 1
ATOM 1018 O O . THR B 1 16 ? -9.914 2.775 5.988 1 85.56 16 THR B O 1
ATOM 1021 N N . ARG B 1 17 ? -10.102 4.59 4.703 1 84.12 17 ARG B N 1
ATOM 1022 C CA . ARG B 1 17 ? -9.07 4.082 3.803 1 84.12 17 ARG B CA 1
ATOM 1023 C C . ARG B 1 17 ? -7.719 4.02 4.5 1 84.12 17 ARG B C 1
ATOM 1025 O O . ARG B 1 17 ? -6.973 3.053 4.332 1 84.12 17 ARG B O 1
ATOM 1032 N N . LEU B 1 18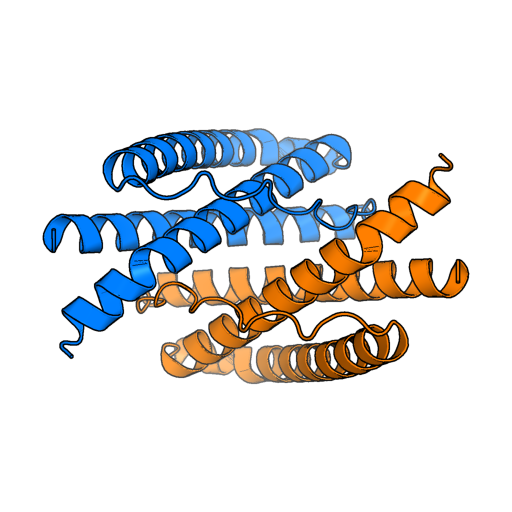 ? -7.414 5.012 5.234 1 87.06 18 LEU B N 1
ATOM 1033 C CA . LEU B 1 18 ? -6.16 5.02 5.977 1 87.06 18 LEU B CA 1
ATOM 1034 C C . LEU B 1 18 ? -6.105 3.855 6.961 1 87.06 18 LEU B C 1
ATOM 1036 O O . LEU B 1 18 ? -5.078 3.18 7.078 1 87.06 18 LEU B O 1
ATOM 1040 N N . ARG B 1 19 ? -7.188 3.643 7.594 1 89.19 19 ARG B N 1
ATOM 1041 C CA . ARG B 1 19 ? -7.246 2.525 8.531 1 89.19 19 ARG B CA 1
ATOM 1042 C C . ARG B 1 19 ? -7.012 1.199 7.812 1 89.19 19 ARG B C 1
ATOM 1044 O O . ARG B 1 19 ? -6.234 0.365 8.281 1 89.19 19 ARG B O 1
ATOM 1051 N N . ALA B 1 20 ? -7.664 1.058 6.75 1 86.19 20 ALA B N 1
ATOM 1052 C CA . ALA B 1 20 ? -7.512 -0.174 5.977 1 86.19 20 ALA B CA 1
ATOM 1053 C C . ALA B 1 20 ? -6.07 -0.356 5.516 1 86.19 20 ALA B C 1
ATOM 1055 O O . ALA B 1 20 ? -5.535 -1.469 5.543 1 86.19 20 ALA B O 1
ATOM 1056 N N . ASP B 1 21 ? -5.496 0.709 5.082 1 86.56 21 ASP B N 1
ATOM 1057 C CA . ASP B 1 21 ? -4.105 0.656 4.645 1 86.56 21 ASP B CA 1
ATOM 1058 C C . ASP B 1 21 ? -3.184 0.261 5.797 1 86.56 21 ASP B C 1
ATOM 1060 O O . ASP B 1 21 ? -2.297 -0.579 5.625 1 86.56 21 ASP B O 1
ATOM 1064 N N . LEU B 1 22 ? -3.42 0.841 6.922 1 91.88 22 LEU B N 1
ATOM 1065 C CA . LEU B 1 22 ? -2.57 0.546 8.07 1 91.88 22 LEU B CA 1
ATOM 1066 C C . LEU B 1 22 ? -2.738 -0.904 8.516 1 91.88 22 LEU B C 1
ATOM 1068 O O . LEU B 1 22 ? -1.757 -1.572 8.844 1 91.88 22 LEU B O 1
ATOM 1072 N N . PHE B 1 23 ? -3.949 -1.411 8.461 1 89.81 23 PHE B N 1
ATOM 1073 C CA . PHE B 1 23 ? -4.168 -2.809 8.82 1 89.81 23 PHE B CA 1
ATOM 1074 C C . PHE B 1 23 ? -3.545 -3.734 7.777 1 89.81 23 PHE B C 1
ATOM 1076 O O . PHE B 1 23 ? -3.059 -4.816 8.117 1 89.81 23 PHE B O 1
ATOM 1083 N N . SER B 1 24 ? -3.596 -3.355 6.527 1 88 24 SER B N 1
ATOM 1084 C CA . SER B 1 24 ? -2.918 -4.141 5.5 1 88 24 SER B CA 1
ATOM 1085 C C . SER B 1 24 ? -1.423 -4.25 5.785 1 88 24 SER B C 1
ATOM 1087 O O . SER B 1 24 ? -0.842 -5.332 5.668 1 88 24 SER B O 1
ATOM 1089 N N . TYR B 1 25 ? -0.817 -3.117 6.191 1 92.69 25 TYR B N 1
ATOM 1090 C CA . TYR B 1 25 ? 0.603 -3.148 6.527 1 92.69 25 TYR B CA 1
ATOM 1091 C C . TYR B 1 25 ? 0.855 -4.008 7.758 1 92.69 25 TYR B C 1
ATOM 1093 O O . TYR B 1 25 ? 1.882 -4.688 7.852 1 92.69 25 TYR B O 1
ATOM 1101 N N . LEU B 1 26 ? -0.016 -3.969 8.688 1 91.75 26 LEU B N 1
ATOM 1102 C CA . LEU B 1 26 ? 0.124 -4.82 9.867 1 91.75 26 LEU B CA 1
ATOM 1103 C C . LEU B 1 26 ? 0.159 -6.293 9.469 1 91.75 26 LEU B C 1
ATOM 1105 O O . LEU B 1 26 ? 1.01 -7.051 9.945 1 91.75 26 LEU B O 1
ATOM 1109 N N . ARG B 1 27 ? -0.722 -6.609 8.594 1 88.81 27 ARG B N 1
ATOM 1110 C CA . ARG B 1 27 ? -0.758 -7.984 8.102 1 88.81 27 ARG B CA 1
ATOM 1111 C C . ARG B 1 27 ? 0.528 -8.336 7.363 1 88.81 27 ARG B C 1
ATOM 1113 O O . ARG B 1 27 ? 1.057 -9.438 7.52 1 88.81 27 ARG B O 1
ATOM 1120 N N . HIS B 1 28 ? 1.012 -7.43 6.59 1 89.88 28 HIS B N 1
ATOM 1121 C CA . HIS B 1 28 ? 2.232 -7.668 5.828 1 89.88 28 HIS B CA 1
ATOM 1122 C C . HIS B 1 28 ? 3.436 -7.828 6.75 1 89.88 28 HIS B C 1
ATOM 1124 O O . HIS B 1 28 ? 4.289 -8.688 6.523 1 89.88 28 HIS B O 1
ATOM 1130 N N . VAL B 1 29 ? 3.547 -7.004 7.758 1 91.69 29 VAL B N 1
ATOM 1131 C CA . VAL B 1 29 ? 4.648 -7.102 8.711 1 91.69 29 VAL B CA 1
ATOM 1132 C C . VAL B 1 29 ? 4.594 -8.445 9.43 1 91.69 29 VAL B C 1
ATOM 1134 O O . VAL B 1 29 ? 5.621 -9.109 9.602 1 91.69 29 VAL B O 1
ATOM 1137 N N . GLN B 1 30 ? 3.387 -8.859 9.781 1 88.31 30 GLN B N 1
ATOM 1138 C CA . GLN B 1 30 ? 3.217 -10.156 10.43 1 88.31 30 GLN B CA 1
ATOM 1139 C C . GLN B 1 30 ? 3.609 -11.297 9.5 1 88.31 30 GLN B C 1
ATOM 1141 O O . GLN B 1 30 ? 4.25 -12.258 9.922 1 88.31 30 GLN B O 1
ATOM 1146 N N . TRP B 1 31 ? 3.17 -11.156 8.281 1 89.06 31 TRP B N 1
ATOM 1147 C CA . TRP B 1 31 ? 3.525 -12.141 7.262 1 89.06 31 TRP B CA 1
ATOM 1148 C C . TRP B 1 31 ? 5.039 -12.227 7.098 1 89.06 31 TRP B C 1
ATOM 1150 O O . TRP B 1 31 ? 5.602 -13.32 7.027 1 89.06 31 TRP B O 1
ATOM 1160 N N . LEU B 1 32 ? 5.746 -11.109 7.117 1 88.5 32 LEU B N 1
ATOM 1161 C CA . LEU B 1 32 ? 7.195 -11.078 6.973 1 88.5 32 LEU B CA 1
ATOM 1162 C C . LEU B 1 32 ? 7.879 -11.773 8.141 1 88.5 32 LEU B C 1
ATOM 1164 O O . LEU B 1 32 ? 8.836 -12.531 7.949 1 88.5 32 LEU B O 1
ATOM 1168 N N . ARG B 1 33 ? 7.336 -11.508 9.203 1 88.25 33 ARG B N 1
ATOM 1169 C CA . ARG B 1 33 ? 7.934 -12.094 10.398 1 88.25 33 ARG B CA 1
ATOM 1170 C C . ARG B 1 33 ? 7.773 -13.617 10.391 1 88.25 33 ARG B C 1
ATOM 1172 O O . ARG B 1 33 ? 8.664 -14.344 10.828 1 88.25 33 ARG B O 1
ATOM 1179 N N . ARG B 1 34 ? 6.656 -14.008 9.852 1 85.56 34 ARG B N 1
ATOM 1180 C CA . ARG B 1 34 ? 6.379 -15.438 9.812 1 85.56 34 ARG B CA 1
ATOM 1181 C C . ARG B 1 34 ? 7.16 -16.125 8.695 1 85.56 34 ARG B C 1
ATOM 1183 O O . ARG B 1 34 ? 7.699 -17.219 8.883 1 85.56 34 ARG B O 1
ATOM 1190 N N . ALA B 1 35 ? 7.16 -15.453 7.609 1 82 35 ALA B N 1
ATOM 1191 C CA . ALA B 1 35 ? 7.738 -16.062 6.418 1 82 35 ALA B CA 1
ATOM 1192 C C . ALA B 1 35 ? 9.242 -15.805 6.34 1 82 35 ALA B C 1
ATOM 1194 O O . ALA B 1 35 ? 9.961 -16.5 5.621 1 82 35 ALA B O 1
ATOM 1195 N N . GLY B 1 36 ? 9.531 -14.742 7.109 1 79.25 36 GLY B N 1
ATOM 1196 C CA . GLY B 1 36 ? 10.922 -14.352 7.012 1 79.25 36 GLY B CA 1
ATOM 1197 C C . GLY B 1 36 ? 11.859 -15.266 7.777 1 79.25 36 GLY B C 1
ATOM 1198 O O . GLY B 1 36 ? 11.523 -15.734 8.867 1 79.25 36 GLY B O 1
ATOM 1199 N N . GLY B 1 37 ? 12.695 -15.992 7.312 1 78.19 37 GLY B N 1
ATOM 1200 C CA . GLY B 1 37 ? 13.742 -16.812 7.906 1 78.19 37 GLY B CA 1
ATOM 1201 C C . GLY B 1 37 ? 14.883 -16 8.477 1 78.19 37 GLY B C 1
ATOM 1202 O O . GLY B 1 37 ? 14.734 -14.805 8.75 1 78.19 37 GLY B O 1
ATOM 1203 N N . PRO B 1 38 ? 15.898 -16.609 8.75 1 82.88 38 PRO B N 1
ATOM 1204 C CA . PRO B 1 38 ? 17.094 -16 9.344 1 82.88 38 PRO B CA 1
ATOM 1205 C C . PRO B 1 38 ? 17.562 -14.773 8.586 1 82.88 38 PRO B C 1
ATOM 1207 O O . PRO B 1 38 ? 18.172 -13.875 9.172 1 82.88 38 PRO B O 1
ATOM 1210 N N . SER B 1 39 ? 17.188 -14.711 7.316 1 82.25 39 SER B N 1
ATOM 1211 C CA . SER B 1 39 ? 17.672 -13.625 6.469 1 82.25 39 SER B CA 1
ATOM 1212 C C . SER B 1 39 ? 17.031 -12.297 6.855 1 82.25 39 SER B C 1
ATOM 1214 O O . SER B 1 39 ? 17.562 -11.234 6.551 1 82.25 39 SER B O 1
ATOM 1216 N N . LEU B 1 40 ? 15.992 -12.359 7.648 1 86.62 40 LEU B N 1
ATOM 1217 C CA . LEU B 1 40 ? 15.281 -11.133 7.98 1 86.62 40 LEU B CA 1
ATOM 1218 C C . LEU B 1 40 ? 15.539 -10.734 9.43 1 86.62 40 LEU B C 1
ATOM 1220 O O . LEU B 1 40 ? 15.039 -9.703 9.891 1 86.62 40 LEU B O 1
ATOM 1224 N N . ARG B 1 41 ? 16.328 -11.531 10.039 1 88.88 41 ARG B N 1
ATOM 1225 C CA . ARG B 1 41 ? 16.641 -11.234 11.438 1 88.88 41 ARG B CA 1
ATOM 1226 C C . ARG B 1 41 ? 17.266 -9.852 11.57 1 88.88 41 ARG B C 1
ATOM 1228 O O . ARG B 1 41 ? 17.031 -9.141 12.547 1 88.88 41 ARG B O 1
ATOM 1235 N N . THR B 1 42 ? 18.047 -9.453 10.57 1 90.12 42 THR B N 1
ATOM 1236 C CA . THR B 1 42 ? 18.75 -8.172 10.609 1 90.12 42 THR B CA 1
ATOM 1237 C C . THR B 1 42 ? 17.766 -7.012 10.5 1 90.12 42 THR B C 1
ATOM 1239 O O . THR B 1 42 ? 18.094 -5.875 10.852 1 90.12 42 THR B O 1
ATOM 1242 N N . LEU B 1 43 ? 16.562 -7.254 10.141 1 92.31 43 LEU B N 1
ATOM 1243 C CA . LEU B 1 43 ? 15.586 -6.199 9.922 1 92.31 43 LEU B CA 1
ATOM 1244 C C . LEU B 1 43 ? 14.648 -6.07 11.117 1 92.31 43 LEU B C 1
ATOM 1246 O O . LEU B 1 43 ? 13.82 -5.16 11.172 1 92.31 43 LEU B O 1
ATOM 1250 N N . GLU B 1 44 ? 14.852 -6.895 12.086 1 92.38 44 GLU B N 1
ATOM 1251 C CA . GLU B 1 44 ? 13.914 -6.98 13.195 1 92.38 44 GLU B CA 1
ATOM 1252 C C . GLU B 1 44 ? 13.844 -5.664 13.969 1 92.38 44 GLU B C 1
ATOM 1254 O O . GLU B 1 44 ? 12.758 -5.211 14.328 1 92.38 44 GLU B O 1
ATOM 1259 N N . PRO B 1 45 ? 15.031 -5.004 14.258 1 93.94 45 PRO B N 1
ATOM 1260 C CA . PRO B 1 45 ? 14.922 -3.725 14.961 1 93.94 45 PRO B CA 1
ATOM 1261 C C . PRO B 1 45 ? 14.109 -2.695 14.18 1 93.94 45 PRO B C 1
ATOM 1263 O O . PRO B 1 45 ? 13.281 -1.985 14.766 1 93.94 45 PRO B O 1
ATOM 1266 N N . GLU B 1 46 ? 14.289 -2.619 12.891 1 94.12 46 GLU B N 1
ATOM 1267 C CA . GLU B 1 46 ? 13.539 -1.689 12.055 1 94.12 46 GLU B CA 1
ATOM 1268 C C . GLU B 1 46 ? 12.062 -2.064 12 1 94.12 46 GLU B C 1
ATOM 1270 O O . GLU B 1 46 ? 11.195 -1.196 12.094 1 94.12 46 GLU B O 1
ATOM 1275 N N . LEU B 1 47 ? 11.805 -3.285 11.898 1 92.38 47 LEU B N 1
ATOM 1276 C CA . LEU B 1 47 ? 10.43 -3.785 11.891 1 92.38 47 LEU B CA 1
ATOM 1277 C C . LEU B 1 47 ? 9.727 -3.441 13.203 1 92.38 47 LEU B C 1
ATOM 1279 O O . LEU B 1 47 ? 8.578 -2.996 13.188 1 92.38 47 LEU B O 1
ATOM 1283 N N . GLY B 1 48 ? 10.43 -3.686 14.242 1 94.5 48 GLY B N 1
ATOM 1284 C CA . GLY B 1 48 ? 9.875 -3.375 15.547 1 94.5 48 GLY B CA 1
ATOM 1285 C C . GLY B 1 48 ? 9.562 -1.901 15.727 1 94.5 48 GLY B C 1
ATOM 1286 O O . GLY B 1 48 ? 8.5 -1.547 16.25 1 94.5 48 GLY B O 1
ATOM 1287 N N . ALA B 1 49 ? 10.438 -1.021 15.328 1 97 49 ALA B N 1
ATOM 1288 C CA . ALA B 1 49 ? 10.242 0.422 15.445 1 97 49 ALA B CA 1
ATOM 1289 C C . ALA B 1 49 ? 9.047 0.881 14.609 1 97 49 ALA B C 1
ATOM 1291 O O . ALA B 1 49 ? 8.219 1.662 15.078 1 97 49 ALA B O 1
ATOM 1292 N N . LEU B 1 50 ? 8.992 0.355 13.43 1 96.62 50 LEU B N 1
ATOM 1293 C CA . LEU B 1 50 ? 7.902 0.748 12.531 1 96.62 50 LEU B CA 1
ATOM 1294 C C . LEU B 1 50 ? 6.57 0.203 13.031 1 96.62 50 LEU B C 1
ATOM 1296 O O . LEU B 1 50 ? 5.539 0.876 12.922 1 96.62 50 LEU B O 1
ATOM 1300 N N . GLN B 1 51 ? 6.605 -0.973 13.547 1 95.69 51 GLN B N 1
ATOM 1301 C CA . GLN B 1 51 ? 5.395 -1.556 14.109 1 95.69 51 GLN B CA 1
ATOM 1302 C C . GLN B 1 51 ? 4.871 -0.717 15.273 1 95.69 51 GLN B C 1
ATOM 1304 O O . GLN B 1 51 ? 3.662 -0.518 15.406 1 95.69 51 GLN B O 1
ATOM 1309 N N . ALA B 1 52 ? 5.805 -0.314 16.078 1 97.75 52 ALA B N 1
ATOM 1310 C CA . ALA B 1 52 ? 5.402 0.529 17.203 1 97.75 52 ALA B CA 1
ATOM 1311 C C . ALA B 1 52 ? 4.73 1.809 16.719 1 97.75 52 ALA B C 1
ATOM 1313 O O . ALA B 1 52 ? 3.707 2.229 17.266 1 97.75 52 ALA B O 1
ATOM 1314 N N . ARG B 1 53 ? 5.281 2.434 15.703 1 97.69 53 ARG B N 1
ATOM 1315 C CA . ARG B 1 53 ? 4.707 3.645 15.125 1 97.69 53 ARG B CA 1
ATOM 1316 C C . ARG B 1 53 ? 3.346 3.359 14.5 1 97.69 53 ARG B C 1
ATOM 1318 O O . ARG B 1 53 ? 2.42 4.164 14.617 1 97.69 53 ARG B O 1
ATOM 1325 N N . LEU B 1 54 ? 3.271 2.283 13.867 1 97.38 54 LEU B N 1
ATOM 1326 C CA . LEU B 1 54 ? 2.025 1.845 13.25 1 97.38 54 LEU B CA 1
ATOM 1327 C C . LEU B 1 54 ? 0.93 1.67 14.297 1 97.38 54 LEU B C 1
ATOM 1329 O O . LEU B 1 54 ? -0.173 2.199 14.141 1 97.38 54 LEU B O 1
ATOM 1333 N N . ASP B 1 55 ? 1.259 0.995 15.344 1 96.94 55 ASP B N 1
ATOM 1334 C CA . ASP B 1 55 ? 0.304 0.756 16.422 1 96.94 55 ASP B CA 1
ATOM 1335 C C . ASP B 1 55 ? -0.159 2.07 17.047 1 96.94 55 ASP B C 1
ATOM 1337 O O . ASP B 1 55 ? -1.346 2.244 17.328 1 96.94 55 ASP B O 1
ATOM 1341 N N . ARG B 1 56 ? 0.793 2.916 17.25 1 97.25 56 ARG B N 1
ATOM 1342 C CA . ARG B 1 56 ? 0.459 4.219 17.828 1 97.25 56 ARG B CA 1
ATOM 1343 C C . ARG B 1 56 ? -0.478 4.996 16.906 1 97.25 56 ARG B C 1
ATOM 1345 O O . ARG B 1 56 ? -1.459 5.582 17.375 1 97.25 56 ARG B O 1
ATOM 1352 N N . LEU B 1 57 ? -0.21 4.969 15.617 1 96.25 57 LEU B N 1
ATOM 1353 C CA . LEU B 1 57 ? -1.039 5.695 14.664 1 96.25 57 LEU B CA 1
ATOM 1354 C C . LEU B 1 57 ? -2.436 5.086 14.578 1 96.25 57 LEU B C 1
ATOM 1356 O O . LEU B 1 57 ? -3.428 5.812 14.477 1 96.25 57 LEU B O 1
ATOM 1360 N N . LEU B 1 58 ? -2.516 3.775 14.633 1 94.75 58 LEU B N 1
ATOM 1361 C CA . LEU B 1 58 ? -3.807 3.094 14.594 1 94.75 58 LEU B CA 1
ATOM 1362 C C . LEU B 1 58 ? -4.66 3.484 15.797 1 94.75 58 LEU B C 1
ATOM 1364 O O . LEU B 1 58 ? -5.863 3.719 15.656 1 94.75 58 LEU B O 1
ATOM 1368 N N . ARG B 1 59 ? -4.004 3.535 16.922 1 94.88 59 ARG B N 1
ATOM 1369 C CA . ARG B 1 59 ? -4.727 3.939 18.125 1 94.88 59 ARG B CA 1
ATOM 1370 C C . ARG B 1 59 ? -5.246 5.367 18 1 94.88 59 ARG B C 1
ATOM 1372 O O . ARG B 1 59 ? -6.402 5.645 18.328 1 94.88 59 ARG B O 1
ATOM 1379 N N . ARG B 1 60 ? -4.406 6.266 17.516 1 93.38 60 ARG B N 1
ATOM 1380 C CA . ARG B 1 60 ? -4.797 7.66 17.328 1 93.38 60 ARG B CA 1
ATOM 1381 C C . ARG B 1 60 ? -5.926 7.781 16.312 1 93.38 60 ARG B C 1
ATOM 1383 O O . ARG B 1 60 ? -6.852 8.57 16.5 1 93.38 60 ARG B O 1
ATOM 1390 N N . LEU B 1 61 ? -5.801 7.059 15.305 1 90.38 61 LEU B N 1
ATOM 1391 C CA . LEU B 1 61 ? -6.82 7.066 14.258 1 90.38 61 LEU B CA 1
ATOM 1392 C C . LEU B 1 61 ? -8.156 6.57 14.805 1 90.38 61 LEU B C 1
ATOM 1394 O O . LEU B 1 61 ? -9.203 7.141 14.492 1 90.38 61 LEU B O 1
ATOM 1398 N N . GLN B 1 62 ? -8.078 5.523 15.586 1 91.06 62 GLN B N 1
ATOM 1399 C CA . GLN B 1 62 ? -9.281 4.973 16.188 1 91.06 62 GLN B CA 1
ATOM 1400 C C . GLN B 1 62 ? -9.961 5.996 17.094 1 91.06 62 GLN B C 1
ATOM 1402 O O . GLN B 1 62 ? -11.188 6.117 17.094 1 91.06 62 GLN B O 1
ATOM 1407 N N . LEU B 1 63 ? -9.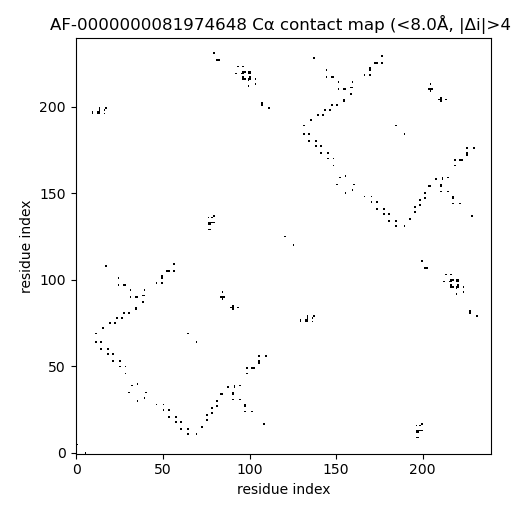18 6.672 17.875 1 92.25 63 LEU B N 1
ATOM 1408 C CA . LEU B 1 63 ? -9.719 7.715 18.734 1 92.25 63 LEU B CA 1
ATOM 1409 C C . LEU B 1 63 ? -10.367 8.828 17.922 1 92.25 63 LEU B C 1
ATOM 1411 O O . LEU B 1 63 ? -11.469 9.273 18.234 1 92.25 63 LEU B O 1
ATOM 1415 N N . LEU B 1 64 ? -9.695 9.25 16.828 1 87.5 64 LEU B N 1
ATOM 1416 C CA . LEU B 1 64 ? -10.219 10.297 15.969 1 87.5 64 LEU B CA 1
ATOM 1417 C C . LEU B 1 64 ? -11.531 9.867 15.32 1 87.5 64 LEU B C 1
ATOM 1419 O O . LEU B 1 64 ? -12.5 10.625 15.305 1 87.5 64 LEU B O 1
ATOM 1423 N N . MET B 1 65 ? -11.547 8.727 14.859 1 88.94 65 MET B N 1
ATOM 1424 C CA . MET B 1 65 ? -12.742 8.227 14.188 1 88.94 65 MET B CA 1
ATOM 1425 C C . MET B 1 65 ? -13.906 8.102 15.172 1 88.94 65 MET B C 1
ATOM 1427 O O . MET B 1 65 ? -15.055 8.352 14.805 1 88.94 65 MET B O 1
ATOM 1431 N N . SER B 1 66 ? -13.648 7.648 16.406 1 90.5 66 SER B N 1
ATOM 1432 C CA . SER B 1 66 ? -14.672 7.578 17.438 1 90.5 66 SER B CA 1
ATOM 1433 C C . SER B 1 66 ? -15.227 8.961 17.766 1 90.5 66 SER B C 1
ATOM 1435 O O . SER B 1 66 ? -16.438 9.125 17.938 1 90.5 66 SER B O 1
ATOM 1437 N N . ARG B 1 67 ? -14.367 9.961 17.844 1 88 67 ARG B N 1
ATOM 1438 C CA . ARG B 1 67 ? -14.781 11.328 18.141 1 88 67 ARG B CA 1
ATOM 1439 C C . ARG B 1 67 ? -15.68 11.875 17.031 1 88 67 ARG B C 1
ATOM 1441 O O . ARG B 1 67 ? -16.578 12.672 17.312 1 88 67 ARG B O 1
ATOM 1448 N N . LEU B 1 68 ? -15.445 11.469 15.812 1 85.75 68 LEU B N 1
ATOM 1449 C CA . LEU B 1 68 ? -16.219 11.961 14.68 1 85.75 68 LEU B CA 1
ATOM 1450 C C . LEU B 1 68 ? -17.469 11.117 14.477 1 85.75 68 LEU B C 1
ATOM 1452 O O . LEU B 1 68 ? -18.234 11.344 13.531 1 85.75 68 LEU B O 1
ATOM 1456 N N . ALA B 1 69 ? -17.719 10.117 15.328 1 87.5 69 ALA B N 1
ATOM 1457 C CA . ALA B 1 69 ? -18.891 9.258 15.297 1 87.5 69 ALA B CA 1
ATOM 1458 C C . ALA B 1 69 ? -19 8.523 13.961 1 87.5 69 ALA B C 1
ATOM 1460 O O . ALA B 1 69 ? -20.078 8.445 13.383 1 87.5 69 ALA B O 1
ATOM 1461 N N . LEU B 1 70 ? -17.812 8.258 13.477 1 80.69 70 LEU B N 1
ATOM 1462 C CA . LEU B 1 70 ? -17.828 7.473 12.242 1 80.69 70 LEU B CA 1
ATOM 1463 C C . LEU B 1 70 ? -18.25 6.035 12.531 1 80.69 70 LEU B C 1
ATOM 1465 O O . LEU B 1 70 ? -17.969 5.504 13.609 1 80.69 70 LEU B O 1
ATOM 1469 N N . PRO B 1 71 ? -19.125 5.613 11.539 1 71.62 71 PRO B N 1
ATOM 1470 C CA . PRO B 1 71 ? -19.516 4.219 11.766 1 71.62 71 PRO B CA 1
ATOM 1471 C C . PRO B 1 71 ? -18.297 3.283 11.844 1 71.62 71 PRO B C 1
ATOM 1473 O O . PRO B 1 71 ? -17.266 3.566 11.25 1 71.62 71 PRO B O 1
ATOM 1476 N N . GLN B 1 72 ? -18.484 2.363 12.781 1 64.88 72 GLN B N 1
ATOM 1477 C CA . GLN B 1 72 ? -17.406 1.374 12.875 1 64.88 72 GLN B CA 1
ATOM 1478 C C . GLN B 1 72 ? -17.125 0.75 11.516 1 64.88 72 GLN B C 1
ATOM 1480 O O . GLN B 1 72 ? -18.031 0.313 10.812 1 64.88 72 GLN B O 1
ATOM 1485 N N . ALA B 1 73 ? -15.984 1.186 10.953 1 59.06 73 ALA B N 1
ATOM 1486 C CA . ALA B 1 73 ? -15.625 0.654 9.641 1 59.06 73 ALA B CA 1
ATOM 1487 C C . ALA B 1 73 ? -15.766 -0.865 9.602 1 59.06 73 ALA B C 1
ATOM 1489 O O . ALA B 1 73 ? -15.484 -1.541 10.602 1 59.06 73 ALA B O 1
ATOM 1490 N N . PRO B 1 74 ? -16.5 -1.277 8.562 1 57.31 74 PRO B N 1
ATOM 1491 C CA . PRO B 1 74 ? -16.531 -2.738 8.469 1 57.31 74 PRO B CA 1
ATOM 1492 C C . PRO B 1 74 ? -15.133 -3.355 8.484 1 57.31 74 PRO B C 1
ATOM 1494 O O . PRO B 1 74 ? -14.164 -2.701 8.102 1 57.31 74 PRO B O 1
ATOM 1497 N N . PRO B 1 75 ? -15.086 -4.602 9.156 1 55.72 75 PRO B N 1
ATOM 1498 C CA . PRO B 1 75 ? -13.797 -5.289 9.156 1 55.72 75 PRO B CA 1
ATOM 1499 C C . PRO B 1 75 ? -13.188 -5.398 7.766 1 55.72 75 PRO B C 1
ATOM 1501 O O . PRO B 1 75 ? -13.906 -5.562 6.777 1 55.72 75 PRO B O 1
ATOM 1504 N N . ASP B 1 76 ? -11.977 -4.84 7.684 1 56.22 76 ASP B N 1
ATOM 1505 C CA . ASP B 1 76 ? -11.297 -4.941 6.398 1 56.22 76 ASP B CA 1
ATOM 1506 C C . ASP B 1 76 ? -11.383 -6.359 5.84 1 56.22 76 ASP B C 1
ATOM 1508 O O . ASP B 1 76 ? -11.219 -7.332 6.578 1 56.22 76 ASP B O 1
ATOM 1512 N N . PRO B 1 77 ? -11.93 -6.367 4.613 1 55.81 77 PRO B N 1
ATOM 1513 C CA . PRO B 1 77 ? -11.891 -7.719 4.047 1 55.81 77 PRO B CA 1
ATOM 1514 C C . PRO B 1 77 ? -10.508 -8.359 4.129 1 55.81 77 PRO B C 1
ATOM 1516 O O . PRO B 1 77 ? -9.5 -7.648 4.125 1 55.81 77 PRO B O 1
ATOM 1519 N N . PRO B 1 78 ? -10.57 -9.664 4.43 1 55.66 78 PRO B N 1
ATOM 1520 C CA . PRO B 1 78 ? -9.289 -10.375 4.52 1 55.66 78 PRO B CA 1
ATOM 1521 C C . PRO B 1 78 ? -8.391 -10.133 3.309 1 55.66 78 PRO B C 1
ATOM 1523 O O . PRO B 1 78 ? -8.875 -10.094 2.174 1 55.66 78 PRO B O 1
ATOM 1526 N N . ALA B 1 79 ? -7.258 -9.484 3.531 1 60.56 79 ALA B N 1
ATOM 1527 C CA . ALA B 1 79 ? -6.258 -9.352 2.473 1 60.56 79 ALA B CA 1
ATOM 1528 C C . ALA B 1 79 ? -5.895 -10.711 1.89 1 60.56 79 ALA B C 1
ATOM 1530 O O . ALA B 1 79 ? -5.957 -11.727 2.584 1 60.56 79 ALA B O 1
ATOM 1531 N N . PRO B 1 80 ? -5.785 -10.703 0.521 1 58.59 80 PRO B N 1
ATOM 1532 C CA . PRO B 1 80 ? -5.359 -11.984 -0.042 1 58.59 80 PRO B CA 1
ATOM 1533 C C . PRO B 1 80 ? -4.16 -12.578 0.688 1 58.59 80 PRO B C 1
ATOM 1535 O O . PRO B 1 80 ? -3.309 -11.844 1.189 1 58.59 80 PRO B O 1
ATOM 1538 N N . PRO B 1 81 ? -4.352 -13.867 0.906 1 60.59 81 PRO B N 1
ATOM 1539 C CA . PRO B 1 81 ? -3.225 -14.539 1.558 1 60.59 81 PRO B CA 1
ATOM 1540 C C . PRO B 1 81 ? -1.889 -14.234 0.882 1 60.59 81 PRO B C 1
ATOM 1542 O O . PRO B 1 81 ? -1.818 -14.156 -0.348 1 60.59 81 PRO B O 1
ATOM 1545 N N . LEU B 1 82 ? -0.969 -13.766 1.671 1 73.38 82 LEU B N 1
ATOM 1546 C CA . LEU B 1 82 ? 0.385 -13.539 1.177 1 73.38 82 LEU B CA 1
ATOM 1547 C C . LEU B 1 82 ? 1.173 -14.844 1.132 1 73.38 82 LEU B C 1
ATOM 1549 O O . LEU B 1 82 ? 1.306 -15.531 2.148 1 73.38 82 LEU B O 1
ATOM 1553 N N . ALA B 1 83 ? 1.438 -15.281 -0.04 1 75.06 83 ALA B N 1
ATOM 1554 C CA . ALA B 1 83 ? 2.246 -16.5 -0.18 1 75.06 83 ALA B CA 1
ATOM 1555 C C . ALA B 1 83 ? 3.703 -16.219 0.188 1 75.06 83 ALA B C 1
ATOM 1557 O O . ALA B 1 83 ? 4.195 -15.102 0.024 1 75.06 83 ALA B O 1
ATOM 1558 N N . PRO B 1 84 ? 4.246 -17.266 0.767 1 76.94 84 PRO B N 1
ATOM 1559 C CA . PRO B 1 84 ? 5.672 -17.078 1.046 1 76.94 84 PRO B CA 1
ATOM 1560 C C . PRO B 1 84 ? 6.469 -16.672 -0.193 1 76.94 84 PRO B C 1
ATOM 1562 O O . PRO B 1 84 ? 6.086 -17.016 -1.315 1 76.94 84 PRO B O 1
ATOM 1565 N N . PRO B 1 85 ? 7.48 -15.945 0.074 1 76 85 PRO B N 1
ATOM 1566 C CA . PRO B 1 85 ? 8.328 -15.586 -1.065 1 76 85 PRO B CA 1
ATOM 1567 C C . PRO B 1 85 ? 8.914 -16.812 -1.771 1 76 85 PRO B C 1
ATOM 1569 O O . PRO B 1 85 ? 9.172 -17.828 -1.13 1 76 85 PRO B O 1
ATOM 1572 N N . ALA B 1 86 ? 9 -16.625 -3.029 1 75.62 86 ALA B N 1
ATOM 1573 C CA . ALA B 1 86 ? 9.469 -17.75 -3.846 1 75.62 86 ALA B CA 1
ATOM 1574 C C . ALA B 1 86 ? 10.938 -18.062 -3.562 1 75.62 86 ALA B C 1
ATOM 1576 O O . ALA B 1 86 ? 11.406 -19.156 -3.842 1 75.62 86 ALA B O 1
ATOM 1577 N N . SER B 1 87 ? 11.641 -17.062 -3.061 1 83.25 87 SER B N 1
ATOM 1578 C CA . SER B 1 87 ? 13.062 -17.219 -2.785 1 83.25 87 SER B CA 1
ATOM 1579 C C . SER B 1 87 ? 13.516 -16.297 -1.659 1 83.25 87 SER B C 1
ATOM 1581 O O . SER B 1 87 ? 12.773 -15.406 -1.245 1 83.25 87 SER B O 1
ATOM 1583 N N . ALA B 1 88 ? 14.75 -16.672 -1.183 1 83.69 88 ALA B N 1
ATOM 1584 C CA . ALA B 1 88 ? 15.32 -15.797 -0.156 1 83.69 88 ALA B CA 1
ATOM 1585 C C . ALA B 1 88 ? 15.43 -14.359 -0.65 1 83.69 88 ALA B C 1
ATOM 1587 O O . ALA B 1 88 ? 15.133 -13.422 0.088 1 83.69 88 ALA B O 1
ATOM 1588 N N . TRP B 1 89 ? 15.906 -14.227 -1.829 1 87.56 89 TRP B N 1
ATOM 1589 C CA . TRP B 1 89 ? 16.031 -12.898 -2.43 1 87.56 89 TRP B CA 1
ATOM 1590 C C . TRP B 1 89 ? 14.672 -12.234 -2.568 1 87.56 89 TRP B C 1
ATOM 1592 O O . TRP B 1 89 ? 14.531 -11.031 -2.332 1 87.56 89 TRP B O 1
ATOM 1602 N N . GLY B 1 90 ? 13.688 -13.078 -2.871 1 85.94 90 GLY B N 1
ATOM 1603 C CA . GLY B 1 90 ? 12.32 -12.586 -2.932 1 85.94 90 GLY B CA 1
ATOM 1604 C C . GLY B 1 90 ? 11.805 -12.094 -1.593 1 85.94 90 GLY B C 1
ATOM 1605 O O . GLY B 1 90 ? 11.086 -11.094 -1.526 1 85.94 90 GLY B O 1
ATOM 1606 N N . GLY B 1 91 ? 12.195 -12.766 -0.612 1 88 91 GLY B N 1
ATOM 1607 C CA . GLY B 1 91 ? 11.82 -12.359 0.733 1 88 91 GLY B CA 1
ATOM 1608 C C . GLY B 1 91 ? 12.453 -11.047 1.156 1 88 91 GLY B C 1
ATOM 1609 O O . GLY B 1 91 ? 11.797 -10.211 1.776 1 88 91 GLY B O 1
ATOM 1610 N N . ILE B 1 92 ? 13.664 -10.859 0.753 1 89.75 92 ILE B N 1
ATOM 1611 C CA . ILE B 1 92 ? 14.391 -9.641 1.087 1 89.75 92 ILE B CA 1
ATOM 1612 C C . ILE B 1 92 ? 13.797 -8.461 0.329 1 89.75 92 ILE B C 1
ATOM 1614 O O . I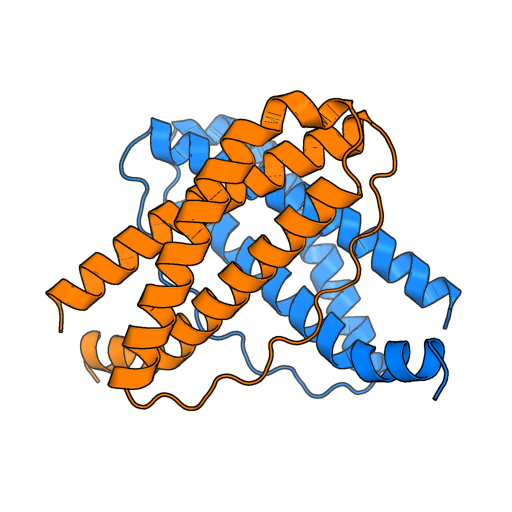LE B 1 92 ? 13.594 -7.387 0.899 1 89.75 92 ILE B O 1
ATOM 1618 N N . ARG B 1 93 ? 13.477 -8.75 -0.844 1 88.19 93 ARG B N 1
ATOM 1619 C CA . ARG B 1 93 ? 12.859 -7.707 -1.654 1 88.19 93 ARG B CA 1
ATOM 1620 C C . ARG B 1 93 ? 11.492 -7.312 -1.1 1 88.19 93 ARG B C 1
ATOM 1622 O O . ARG B 1 93 ? 11.156 -6.129 -1.043 1 88.19 93 ARG B O 1
ATOM 1629 N N . ALA B 1 94 ? 10.789 -8.305 -0.689 1 91.44 94 ALA B N 1
ATOM 1630 C CA . ALA B 1 94 ? 9.484 -8.047 -0.081 1 91.44 94 ALA B CA 1
ATOM 1631 C C . ALA B 1 94 ? 9.641 -7.246 1.212 1 91.44 94 ALA B C 1
ATOM 1633 O O . ALA B 1 94 ? 8.867 -6.316 1.469 1 91.44 94 ALA B O 1
ATOM 1634 N N . ALA B 1 95 ? 10.625 -7.547 1.932 1 93.19 95 ALA B N 1
ATOM 1635 C CA . ALA B 1 95 ? 10.859 -6.852 3.195 1 93.19 95 ALA B CA 1
ATOM 1636 C C . ALA B 1 95 ? 11.164 -5.375 2.959 1 93.19 95 ALA B C 1
ATOM 1638 O O . ALA B 1 95 ? 10.594 -4.504 3.617 1 93.19 95 ALA B O 1
ATOM 1639 N N . HIS B 1 96 ? 11.992 -5.141 2.043 1 91.69 96 HIS B N 1
ATOM 1640 C CA . HIS B 1 96 ? 12.352 -3.756 1.763 1 91.69 96 HIS B CA 1
ATOM 1641 C C . HIS B 1 96 ? 11.164 -2.971 1.224 1 91.69 96 HIS B C 1
ATOM 1643 O O . HIS B 1 96 ? 10.977 -1.804 1.574 1 91.69 96 HIS B O 1
ATOM 1649 N N . ALA B 1 97 ? 10.406 -3.582 0.396 1 93.56 97 ALA B N 1
ATOM 1650 C CA . ALA B 1 97 ? 9.234 -2.914 -0.155 1 93.56 97 ALA B CA 1
ATOM 1651 C C . ALA B 1 97 ? 8.211 -2.615 0.938 1 93.56 97 ALA B C 1
ATOM 1653 O O . ALA B 1 97 ? 7.66 -1.513 0.999 1 93.56 97 ALA B O 1
ATOM 1654 N N . ILE B 1 98 ? 7.953 -3.539 1.774 1 93.75 98 ILE B N 1
ATOM 1655 C CA . ILE B 1 98 ? 6.969 -3.385 2.842 1 93.75 98 ILE B CA 1
ATOM 1656 C C . ILE B 1 98 ? 7.438 -2.312 3.822 1 93.75 98 ILE B C 1
ATOM 1658 O O . ILE B 1 98 ? 6.672 -1.417 4.184 1 93.75 98 ILE B O 1
ATOM 1662 N N . LEU B 1 99 ? 8.719 -2.375 4.188 1 94.94 99 LEU B N 1
ATOM 1663 C CA . LEU B 1 99 ? 9.258 -1.412 5.145 1 94.94 99 LEU B CA 1
ATOM 1664 C C . LEU B 1 99 ? 9.273 -0.008 4.551 1 94.94 99 LEU B C 1
ATOM 1666 O O . LEU B 1 99 ? 8.891 0.958 5.215 1 94.94 99 LEU B O 1
ATOM 1670 N N . GLY B 1 100 ? 9.711 0.029 3.314 1 93.75 100 GLY B N 1
ATOM 1671 C CA . GLY B 1 100 ? 9.688 1.318 2.643 1 93.75 100 GLY B CA 1
ATOM 1672 C C . GLY B 1 100 ? 8.289 1.897 2.51 1 93.75 100 GLY B C 1
ATOM 1673 O O . GLY B 1 100 ? 8.078 3.078 2.791 1 93.75 100 GLY B O 1
ATOM 1674 N N . GLY B 1 101 ? 7.383 1.106 2.1 1 93.75 101 GLY B N 1
ATOM 1675 C CA . GLY B 1 101 ? 6 1.546 1.985 1 93.75 101 GLY B CA 1
ATOM 1676 C C . GLY B 1 101 ? 5.395 1.956 3.314 1 93.75 101 GLY B C 1
ATOM 1677 O O . GLY B 1 101 ? 4.676 2.955 3.393 1 93.75 101 GLY B O 1
ATOM 1678 N N . LEU B 1 102 ? 5.688 1.187 4.27 1 95.12 102 LEU B N 1
ATOM 1679 C CA . LEU B 1 102 ? 5.172 1.504 5.598 1 95.12 102 LEU B CA 1
ATOM 1680 C C . LEU B 1 102 ? 5.73 2.832 6.094 1 95.12 102 LEU B C 1
ATOM 1682 O O . LEU B 1 102 ? 4.988 3.67 6.609 1 95.12 102 LEU B O 1
ATOM 1686 N N . HIS B 1 103 ? 7.035 3.008 5.941 1 94.06 103 HIS B N 1
ATOM 1687 C CA . HIS B 1 103 ? 7.648 4.273 6.328 1 94.06 103 HIS B CA 1
ATOM 1688 C C . HIS B 1 103 ? 6.977 5.449 5.633 1 94.06 103 HIS B C 1
ATOM 1690 O O . HIS B 1 103 ? 6.605 6.434 6.277 1 94.06 103 HIS B O 1
ATOM 1696 N N . LEU B 1 104 ? 6.77 5.344 4.398 1 89.94 104 LEU B N 1
ATOM 1697 C CA . LEU B 1 104 ? 6.164 6.406 3.605 1 89.94 104 LEU B CA 1
ATOM 1698 C C . LEU B 1 104 ? 4.73 6.672 4.055 1 89.94 104 LEU B C 1
ATOM 1700 O O . LEU B 1 104 ? 4.336 7.828 4.234 1 89.94 104 LEU B O 1
ATOM 1704 N N . THR B 1 105 ? 4.004 5.586 4.234 1 91.31 105 THR B N 1
ATOM 1705 C CA . THR B 1 105 ? 2.605 5.719 4.629 1 91.31 105 THR B CA 1
ATOM 1706 C C . THR B 1 105 ? 2.492 6.395 5.996 1 91.31 105 THR B C 1
ATOM 1708 O O . THR B 1 105 ? 1.634 7.254 6.199 1 91.31 105 THR B O 1
ATOM 1711 N N . LEU B 1 106 ? 3.344 6.004 6.852 1 92.75 106 LEU B N 1
ATOM 1712 C CA . LEU B 1 106 ? 3.314 6.586 8.188 1 92.75 106 LEU B CA 1
ATOM 1713 C C . LEU B 1 106 ? 3.656 8.07 8.141 1 92.75 106 LEU B C 1
ATOM 1715 O O . LEU B 1 106 ? 3 8.883 8.797 1 92.75 106 LEU B O 1
ATOM 1719 N N . ASP B 1 107 ? 4.645 8.438 7.395 1 88.06 107 ASP B N 1
ATOM 1720 C CA . ASP B 1 107 ? 5.023 9.836 7.258 1 88.06 107 ASP B CA 1
ATOM 1721 C C . ASP B 1 107 ? 3.887 10.656 6.645 1 88.06 107 ASP B C 1
ATOM 1723 O O . ASP B 1 107 ? 3.561 11.734 7.137 1 88.06 107 ASP B O 1
ATOM 1727 N N . TRP B 1 108 ? 3.299 10.102 5.629 1 85.81 108 TRP B N 1
ATOM 1728 C CA . TRP B 1 108 ? 2.193 10.773 4.961 1 85.81 108 TRP B CA 1
ATOM 1729 C C . TRP B 1 108 ? 0.985 10.891 5.883 1 85.81 108 TRP B C 1
ATOM 1731 O O . TRP B 1 108 ? 0.307 11.922 5.906 1 85.81 108 TRP B O 1
ATOM 1741 N N . ALA B 1 109 ? 0.745 9.828 6.562 1 89.75 109 ALA B N 1
ATOM 1742 C CA . ALA B 1 109 ? -0.413 9.82 7.453 1 89.75 109 ALA B CA 1
ATOM 1743 C C . ALA B 1 109 ? -0.265 10.859 8.562 1 89.75 109 ALA B C 1
ATOM 1745 O O . ALA B 1 109 ? -1.21 11.594 8.867 1 89.75 109 ALA B O 1
ATOM 1746 N N . VAL B 1 110 ? 0.859 10.953 9.125 1 88 110 VAL B N 1
ATOM 1747 C CA . VAL B 1 110 ? 1.103 11.906 10.203 1 88 110 VAL B CA 1
ATOM 1748 C C . VAL B 1 110 ? 0.969 13.328 9.672 1 88 110 VAL B C 1
ATOM 1750 O O . VAL B 1 110 ? 0.327 14.172 10.305 1 88 110 VAL B O 1
ATOM 1753 N N . ARG B 1 111 ? 1.49 13.5 8.516 1 83.12 111 ARG B N 1
ATOM 1754 C CA . ARG B 1 111 ? 1.405 14.828 7.926 1 83.12 111 ARG B CA 1
ATOM 1755 C C . ARG B 1 111 ? -0.038 15.188 7.586 1 83.12 111 ARG B C 1
ATOM 1757 O O . ARG B 1 111 ? -0.472 16.312 7.816 1 83.12 111 ARG B O 1
ATOM 1764 N N . GLY B 1 112 ? -0.738 14.242 7.129 1 81.88 112 GLY B N 1
ATOM 1765 C CA . GLY B 1 112 ? -2.143 14.477 6.832 1 81.88 112 GLY B CA 1
ATOM 1766 C C . GLY B 1 112 ? -2.977 14.75 8.07 1 81.88 112 GLY B C 1
ATOM 1767 O O . GLY B 1 112 ? -3.812 15.656 8.078 1 81.88 112 GLY B O 1
ATOM 1768 N N . LEU B 1 113 ? -2.762 14.031 9.07 1 82.44 113 LEU B N 1
ATOM 1769 C CA . LEU B 1 113 ? -3.52 14.203 10.305 1 82.44 113 LEU B CA 1
ATOM 1770 C C . LEU B 1 113 ? -3.199 15.547 10.953 1 82.44 113 LEU B C 1
ATOM 1772 O O . LEU B 1 113 ? -4.082 16.188 11.531 1 82.44 113 LEU B O 1
ATOM 1776 N N . LEU B 1 114 ? -1.969 15.984 10.781 1 81.62 114 LEU B N 1
ATOM 1777 C CA . LEU B 1 114 ? -1.582 17.281 11.32 1 81.62 114 LEU B CA 1
ATOM 1778 C C . LEU B 1 114 ? -2.281 18.406 10.578 1 81.62 114 LEU B C 1
ATOM 1780 O O . LEU B 1 114 ? -2.721 19.391 11.188 1 81.62 114 LEU B O 1
ATOM 1784 N N . LEU B 1 115 ? -2.438 18.188 9.305 1 75.69 115 LEU B N 1
ATOM 1785 C CA . LEU B 1 115 ? -3.123 19.203 8.5 1 75.69 115 LEU B CA 1
ATOM 1786 C C . LEU B 1 115 ? -4.609 19.25 8.844 1 75.69 115 LEU B C 1
ATOM 1788 O O . LEU B 1 115 ? -5.207 20.328 8.852 1 75.69 115 LEU B O 1
ATOM 1792 N N . LEU B 1 116 ? -5.18 18.156 9.164 1 73.62 116 LEU B N 1
ATOM 1793 C CA . LEU B 1 116 ? -6.586 18.094 9.539 1 73.62 116 LEU B CA 1
ATOM 1794 C C . LEU B 1 116 ? -6.809 18.75 10.898 1 73.62 116 LEU B C 1
ATOM 1796 O O . LEU B 1 116 ? -7.812 19.438 11.102 1 73.62 116 LEU B O 1
ATOM 1800 N N . LYS B 1 117 ? -5.914 18.516 11.727 1 75.5 117 LYS B N 1
ATOM 1801 C CA . LYS B 1 117 ? -6.016 19.125 13.055 1 75.5 117 LYS B CA 1
ATOM 1802 C C . LYS B 1 117 ? -5.918 20.641 12.977 1 75.5 117 LYS B C 1
ATOM 1804 O O . LYS B 1 117 ? -6.621 21.344 13.703 1 75.5 117 LYS B O 1
ATOM 1809 N N . THR B 1 118 ? -5.105 21.047 12.086 1 68.31 118 THR B N 1
ATOM 1810 C CA . THR B 1 118 ? -4.941 22.484 11.938 1 68.31 118 THR B CA 1
ATOM 1811 C C . THR B 1 118 ? -6.156 23.109 11.266 1 68.31 118 THR B C 1
ATOM 1813 O O . THR B 1 118 ? -6.359 24.312 11.328 1 68.31 118 THR B O 1
ATOM 1816 N N . ARG B 1 119 ? -6.957 22.25 10.734 1 62.59 119 ARG B N 1
ATOM 1817 C CA . ARG B 1 119 ? -8.125 22.766 10.031 1 62.59 119 ARG B CA 1
ATOM 1818 C C . ARG B 1 119 ? -9.391 22.594 10.867 1 62.59 119 ARG B C 1
ATOM 1820 O O . ARG B 1 119 ? -10.453 23.109 10.508 1 62.59 119 ARG B O 1
ATOM 1827 N N . LEU B 1 120 ? -9.336 21.656 11.672 1 54.47 120 LEU B N 1
ATOM 1828 C CA . LEU B 1 120 ? -10.469 21.484 12.562 1 54.47 120 LEU B CA 1
ATOM 1829 C C . LEU B 1 120 ? -10.352 22.391 13.781 1 54.47 120 LEU B C 1
ATOM 1831 O O . LEU B 1 120 ? -9.242 22.734 14.203 1 54.47 120 LEU B O 1
#

Foldseek 3Di:
DDPVVVCVVCVLVVLLVLLLVLVVLVVLLVVLVVLPPPLCPVCVVLSVVLVVLSVVLNVVSVVVCVVVVHPDRPDRPDDPDDDRAPDNVRSVVSVVVSSVVSVVSSVVSVVVVVVVVVVD/DDPVVVCVVCVLVVLLVLLLVLVVLVVLLVVLVVLPPPLCPVCVVLSVVLVVLSVVLNVVSVVVCVVVVHPDRPDRPDDPDDDRAPDNVRSVVSVVVSSVVSVVSSVVSVVVVVVVVVVD

Nearest PDB structures (foldseek):
  8dpw-assembly1_A  TM=8.597E-01  e=8.435E-10  Homo sapiens
  8dpv-assembly1_A  TM=8.412E-01  e=8.919E-10  Homo sapiens
  8dpw-assembly1_A  TM=8.600E-01  e=8.435E-10  Homo sapiens
  8dpv-assembly1_A  TM=8.420E-01  e=8.919E-10  Homo sapiens

pLDDT: mean 81.38, std 15.21, range [29.17, 97.75]

Secondary structure (DSSP, 8-state):
--HHHHHHHTHHHHHHHHHHHHHHHHHHHHHHHHH--GGGGGGHHHHHHHHHHHHHHHHHHHHHHHHTT---PPPPP-PPP-PPPSSHHHHHHHHHHHHHHHHHHHHHHHHHHHHHHHH-/--HHHHHHHTHHHHHHHHHHHHHHHHHHHHHHHHH--GGGGGGHHHHHHHHHHHHHHHHHHHHHHHHTT---PPPPP-PPP-PPPSSHHHHHHHHHHHHHHHHHHHHHHHHHHHHHHHH-

Solvent-accessible surface area (backbone atoms only — not comparable to full-atom values): 13491 Å² total; per-residue (Å²): 128,50,74,64,52,57,50,56,69,38,39,64,44,27,53,50,48,51,49,46,51,52,52,51,49,50,50,49,53,52,47,43,62,69,62,40,54,79,85,43,58,84,45,44,67,59,50,50,55,51,47,52,53,49,51,51,50,51,53,52,49,51,53,52,39,56,76,67,65,50,73,80,69,71,79,69,59,66,70,67,83,78,71,69,57,91,39,73,68,45,40,51,50,47,48,52,14,52,52,36,36,47,53,48,51,52,54,50,47,52,53,50,52,53,53,50,54,75,69,96,130,49,75,65,51,58,51,54,70,38,38,65,46,27,53,49,49,50,50,47,51,53,51,51,49,53,51,49,54,51,47,43,63,68,63,40,55,79,86,42,57,84,46,44,69,60,49,50,55,50,48,52,52,47,52,52,48,50,51,50,48,49,52,51,38,56,74,68,65,49,73,80,69,71,78,69,58,65,69,67,84,79,71,70,56,92,38,75,68,46,41,51,51,46,48,51,13,51,52,38,37,49,52,49,48,52,52,50,48,53,52,50,52,53,53,48,54,73,70,97

Sequence (240 aa):
MSAGALGALQLPGVLTRLRADLFSYLRHVQWLRRAGGPSLRTLEPELGALQARLDRLLRRLQLLMSRLALPQAPPDPPAPPLAPPASAWGGIRAAHAILGGLHLTLDWAVRGLLLLKTRLMSAGALGALQLPGVLTRLRADLFSYLRHVQWLRRAGGPSLRTLEPELGALQARLDRLLRRLQLLMSRLALPQAPPDPPAPPLAPPASAWGGIRAAHAILGGLHLTLDWAVRGLLLLKTRL

Radius of gyration: 18.15 Å; Cα contacts (8 Å, |Δi|>4): 153; chains: 2; bounding box: 40×51×37 Å

InterPro domains:
  IPR009079 Four-helical cytokine-like, core [G3DSA:1.20.1250.10] (1-120)
  IPR009079 Four-helical cytokine-like, core [SSF47266] (3-117)
  IPR020438 Interleukin-11 [PF07400] (1-119)
  IPR020438 Interleukin-11 [PTHR16922] (1-120)